Protein AF-A0A9K3CRM4-F1 (afdb_monomer_lite)

Foldseek 3Di:
DDPPVVVVVVVVLVPDDQDDADPDCPPPDPVVVVVRVVSVVVNVVNVVVVVVVVVCVVCVVVVVVVCVVVPVDPPVVVVVVVVVVVVVVVVVCVVVVVVVVVLVVLLVVLVVQDDADPVNLVVLVVVLVVLVVVLPPPPDDPVRNVVSVVVSVVSVVVSVSSVVSVVSNVVSLVVLVVVLCDPSSCVSNVHHRDDPPDPPPPPPDDDDDPPDDDPPPDDDDDDD

Structure (mmCIF, N/CA/C/O backbone):
data_AF-A0A9K3CRM4-F1
#
_entry.id   AF-A0A9K3CRM4-F1
#
loop_
_atom_site.group_PDB
_atom_site.id
_atom_site.type_symbol
_atom_site.label_atom_id
_atom_site.label_alt_id
_atom_site.label_comp_id
_atom_site.label_asym_id
_atom_site.label_entity_id
_atom_site.label_seq_id
_atom_site.pdbx_PDB_ins_code
_atom_site.Cartn_x
_atom_site.Cartn_y
_atom_site.Cartn_z
_atom_site.occupancy
_atom_site.B_iso_or_equiv
_atom_site.auth_seq_id
_atom_site.auth_comp_id
_atom_site.auth_asym_id
_atom_site.auth_atom_id
_atom_site.pdbx_PDB_model_num
ATOM 1 N N . MET A 1 1 ? 29.154 -9.194 -45.379 1.00 48.78 1 MET A N 1
ATOM 2 C CA . MET A 1 1 ? 28.837 -8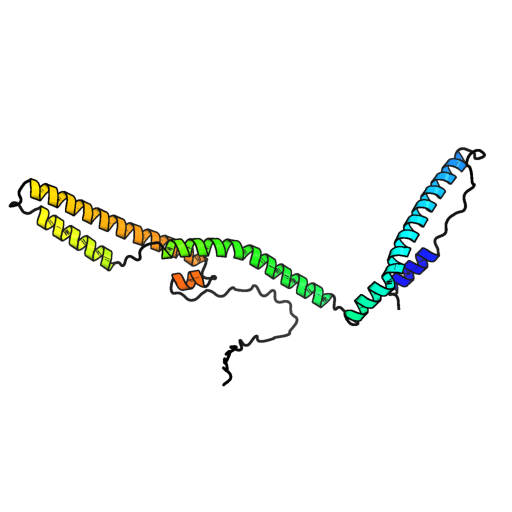.131 -46.352 1.00 48.78 1 MET A CA 1
ATOM 3 C C . MET A 1 1 ? 28.466 -6.905 -45.547 1.00 48.78 1 MET A C 1
ATOM 5 O O . MET A 1 1 ? 27.744 -7.065 -44.569 1.00 48.78 1 MET A O 1
ATOM 9 N N . LEU A 1 2 ? 29.056 -5.748 -45.850 1.00 54.12 2 LEU A N 1
ATOM 10 C CA . LEU A 1 2 ? 28.692 -4.494 -45.187 1.00 54.12 2 LEU A CA 1
ATOM 11 C C . LEU A 1 2 ? 27.289 -4.086 -45.663 1.00 54.12 2 LEU A C 1
ATOM 13 O O . LEU A 1 2 ? 26.871 -4.488 -46.747 1.00 54.12 2 LEU A O 1
ATOM 17 N N . SER A 1 3 ? 26.532 -3.348 -44.850 1.00 58.44 3 SER A N 1
ATOM 18 C CA . SER A 1 3 ? 25.252 -2.804 -45.314 1.00 58.44 3 SER A CA 1
ATOM 19 C C . SER A 1 3 ? 25.495 -1.793 -46.452 1.00 58.44 3 SER A C 1
ATOM 21 O O . SER A 1 3 ? 26.556 -1.164 -46.476 1.00 58.44 3 SER A O 1
ATOM 23 N N . PRO A 1 4 ? 24.534 -1.575 -47.369 1.00 61.09 4 PRO A N 1
ATOM 24 C CA . PRO A 1 4 ? 24.670 -0.595 -48.458 1.00 61.09 4 PRO A CA 1
ATOM 25 C C . PRO A 1 4 ? 25.009 0.818 -47.954 1.00 61.09 4 PRO A C 1
ATOM 27 O O . PRO A 1 4 ? 25.730 1.575 -48.599 1.00 61.09 4 PRO A O 1
ATOM 30 N N . GLU A 1 5 ? 24.518 1.161 -46.762 1.00 58.03 5 GLU A N 1
ATOM 31 C CA . GLU A 1 5 ? 24.790 2.425 -46.071 1.00 58.03 5 GLU A CA 1
ATOM 32 C C . GLU A 1 5 ? 26.238 2.506 -45.572 1.00 58.03 5 GLU A C 1
ATOM 34 O O . GLU A 1 5 ? 26.891 3.541 -45.717 1.00 58.03 5 GLU A O 1
ATOM 39 N N . ALA A 1 6 ? 26.774 1.404 -45.039 1.00 62.00 6 ALA A N 1
ATOM 40 C CA . ALA A 1 6 ? 28.174 1.313 -44.641 1.00 62.00 6 ALA A CA 1
ATOM 41 C C . ALA A 1 6 ? 29.111 1.330 -45.861 1.00 62.00 6 ALA A C 1
ATOM 43 O O . ALA A 1 6 ? 30.166 1.957 -45.807 1.00 62.00 6 ALA A O 1
ATOM 44 N N . GLU A 1 7 ? 28.722 0.713 -46.980 1.00 65.19 7 GLU A N 1
ATOM 45 C CA . GLU A 1 7 ? 29.466 0.793 -48.245 1.00 65.19 7 GLU A CA 1
ATOM 46 C C . GLU A 1 7 ? 29.470 2.218 -48.816 1.00 65.19 7 GLU A C 1
ATOM 48 O O . GLU A 1 7 ? 30.522 2.709 -49.233 1.00 65.19 7 GLU A O 1
ATOM 53 N N . GLY A 1 8 ? 28.334 2.922 -48.757 1.00 68.38 8 GLY A N 1
ATOM 54 C CA . GLY A 1 8 ? 28.229 4.333 -49.133 1.00 68.38 8 GLY A CA 1
ATOM 55 C C . GLY A 1 8 ? 29.094 5.247 -48.260 1.00 68.38 8 GLY A C 1
ATOM 56 O O . GLY A 1 8 ? 29.801 6.111 -48.780 1.00 68.38 8 GLY A O 1
ATOM 57 N N . LEU A 1 9 ? 29.113 5.014 -46.944 1.00 67.00 9 LEU A N 1
ATOM 58 C CA . LEU A 1 9 ? 29.952 5.763 -46.005 1.00 67.00 9 LEU A CA 1
ATOM 59 C C . LEU A 1 9 ? 31.448 5.516 -46.253 1.00 67.00 9 LEU A C 1
ATOM 61 O O . LEU A 1 9 ? 32.229 6.464 -46.313 1.00 67.00 9 LEU A O 1
ATOM 65 N N . VAL A 1 10 ? 31.851 4.258 -46.447 1.00 68.38 10 VAL A N 1
ATOM 66 C CA . VAL A 1 10 ? 33.243 3.891 -46.758 1.00 68.38 10 VAL A CA 1
ATOM 67 C C . VAL A 1 10 ? 33.673 4.473 -48.107 1.00 68.38 10 VAL A C 1
ATOM 69 O O . VAL A 1 10 ? 34.777 5.006 -48.221 1.00 68.38 10 VAL A O 1
ATOM 72 N N . SER A 1 11 ? 32.803 4.443 -49.120 1.00 73.25 11 SER A N 1
ATOM 73 C CA . SER A 1 11 ? 33.050 5.076 -50.420 1.00 73.25 11 SER A CA 1
ATOM 74 C C . SER A 1 11 ? 33.215 6.597 -50.295 1.00 73.25 11 SER A C 1
ATOM 76 O O . SER A 1 11 ? 34.153 7.158 -50.864 1.00 73.25 11 SER A O 1
ATOM 78 N N . GLY A 1 12 ? 32.381 7.251 -49.478 1.00 74.62 12 GLY A N 1
ATOM 79 C CA . GLY A 1 12 ? 32.483 8.680 -49.178 1.00 74.62 12 GLY A CA 1
ATOM 80 C C . GLY A 1 12 ? 33.795 9.054 -48.485 1.00 74.62 12 GLY A C 1
ATOM 81 O O . GLY A 1 12 ? 34.457 10.003 -48.897 1.00 74.62 12 GLY A O 1
ATOM 82 N N . ILE A 1 13 ? 34.226 8.272 -47.490 1.00 77.69 13 ILE A N 1
ATOM 83 C CA . ILE A 1 13 ? 35.492 8.493 -46.767 1.00 77.69 13 ILE A CA 1
ATOM 84 C C . ILE A 1 13 ? 36.707 8.259 -47.680 1.00 77.69 13 ILE A C 1
ATOM 86 O O . ILE A 1 13 ? 37.686 9.000 -47.598 1.00 77.69 13 ILE A O 1
ATOM 90 N N . ASN A 1 14 ? 36.641 7.286 -48.594 1.00 76.56 14 ASN A N 1
ATOM 91 C CA . ASN A 1 14 ? 37.715 7.006 -49.556 1.00 76.56 14 ASN A CA 1
ATOM 92 C C . ASN A 1 14 ? 37.949 8.146 -50.567 1.00 76.56 14 ASN A C 1
ATOM 94 O O . ASN A 1 14 ? 39.041 8.252 -51.132 1.00 76.56 14 ASN A O 1
ATOM 98 N N . GLY A 1 15 ? 36.944 8.995 -50.804 1.00 76.88 15 GLY A N 1
ATOM 99 C CA . GLY A 1 15 ? 37.060 10.180 -51.658 1.00 76.88 15 GLY A CA 1
ATOM 100 C C . GLY A 1 15 ? 37.745 11.375 -50.985 1.00 76.88 15 GLY A C 1
ATOM 101 O O . GLY A 1 15 ? 38.228 12.270 -51.677 1.00 76.88 15 GLY A O 1
ATOM 102 N N . VAL A 1 16 ? 37.819 11.391 -49.652 1.00 83.75 16 VAL A N 1
ATOM 103 C CA . VAL A 1 16 ? 38.424 12.482 -48.879 1.00 83.75 16 VAL A CA 1
ATOM 104 C C . VAL A 1 16 ? 39.940 12.310 -48.859 1.00 83.75 16 VAL A C 1
ATOM 106 O O . VAL A 1 16 ? 40.435 11.206 -48.648 1.00 83.75 16 VAL A O 1
ATOM 109 N N . ARG A 1 17 ? 40.700 13.390 -49.082 1.00 83.81 17 ARG A N 1
ATOM 110 C CA . ARG A 1 17 ? 42.171 13.373 -49.051 1.00 83.81 17 ARG A CA 1
ATOM 111 C C . ARG A 1 17 ? 42.711 14.587 -48.317 1.00 83.81 17 ARG A C 1
ATOM 113 O O . ARG A 1 17 ? 42.153 15.673 -48.418 1.00 83.81 17 ARG A O 1
ATOM 120 N N . LEU A 1 18 ? 43.835 14.396 -47.628 1.00 87.56 18 LEU A N 1
ATOM 121 C CA . LEU A 1 18 ? 44.601 15.512 -47.086 1.00 87.56 18 LEU A CA 1
ATOM 122 C C . LEU A 1 18 ? 45.137 16.370 -48.230 1.00 87.56 18 LEU A C 1
ATOM 124 O O . LEU A 1 18 ? 45.687 15.853 -49.206 1.00 87.56 18 LEU A O 1
ATOM 128 N N . LEU A 1 19 ? 44.995 17.680 -48.084 1.00 88.56 19 LEU A N 1
ATOM 129 C CA . LEU A 1 19 ? 45.552 18.650 -49.011 1.00 88.56 19 LEU A CA 1
ATOM 130 C C . LEU A 1 19 ? 46.996 18.959 -48.590 1.00 88.56 19 LEU A C 1
ATOM 132 O O . LEU A 1 19 ? 47.231 19.270 -47.419 1.00 88.56 19 LEU A O 1
ATOM 136 N N . PRO A 1 20 ? 47.981 18.856 -49.496 1.00 86.69 20 PRO A N 1
ATOM 137 C CA . PRO A 1 20 ? 49.370 19.127 -49.154 1.00 86.69 20 PRO A CA 1
ATOM 138 C C . PRO A 1 20 ? 49.554 20.607 -48.812 1.00 86.69 20 PRO A C 1
ATOM 140 O O . PRO A 1 20 ? 49.077 21.485 -49.531 1.00 86.69 20 PRO A O 1
ATOM 143 N N . LEU A 1 21 ? 50.275 20.868 -47.723 1.00 86.69 21 LEU A N 1
ATOM 144 C CA . LEU A 1 21 ? 50.618 22.210 -47.266 1.00 86.69 21 LEU A CA 1
ATOM 145 C C . LEU A 1 21 ? 52.141 22.423 -47.307 1.00 86.69 21 LEU A C 1
ATOM 147 O O . LEU A 1 21 ? 52.889 21.466 -47.083 1.00 86.69 21 LEU A O 1
ATOM 151 N N . PRO A 1 22 ? 52.611 23.653 -47.591 1.00 85.88 22 PRO A N 1
ATOM 152 C CA . PRO A 1 22 ? 54.006 24.047 -47.396 1.00 85.88 22 PRO A CA 1
ATOM 153 C C . PRO A 1 22 ? 54.483 23.794 -45.957 1.00 85.88 22 PRO A C 1
ATOM 155 O O . PRO A 1 22 ? 53.681 23.785 -45.032 1.00 85.88 22 PRO A O 1
ATOM 158 N N . GLN A 1 23 ? 55.790 23.604 -45.757 1.00 83.69 23 GLN A N 1
ATOM 159 C CA . GLN A 1 23 ? 56.350 23.347 -44.419 1.00 83.69 23 GLN A CA 1
ATOM 160 C C . GLN A 1 23 ? 56.366 24.588 -43.513 1.00 83.69 23 GLN A C 1
ATOM 162 O O . GLN A 1 23 ? 56.355 24.440 -42.292 1.00 83.69 23 GLN A O 1
ATOM 167 N N . ASP A 1 24 ? 56.389 25.792 -44.092 1.00 83.88 24 ASP A N 1
ATOM 168 C CA . ASP A 1 24 ? 56.316 27.053 -43.358 1.00 83.88 24 ASP A CA 1
ATOM 169 C C . ASP A 1 24 ? 55.405 28.079 -44.049 1.00 83.88 24 ASP A C 1
ATOM 171 O O . ASP A 1 24 ? 55.047 27.953 -45.223 1.00 83.88 24 ASP A O 1
ATOM 175 N N . THR A 1 25 ? 55.016 29.102 -43.286 1.00 85.88 25 THR A N 1
ATOM 176 C CA . THR A 1 25 ? 54.179 30.221 -43.744 1.00 85.88 25 THR A CA 1
ATOM 177 C C . THR A 1 25 ? 54.976 31.515 -43.938 1.00 85.88 25 THR A C 1
ATOM 179 O O . THR A 1 25 ? 54.397 32.552 -44.275 1.00 85.88 25 THR A O 1
ATOM 182 N N . LEU A 1 26 ? 56.301 31.473 -43.738 1.00 86.69 26 LEU A N 1
ATOM 183 C CA . LEU A 1 26 ? 57.170 32.653 -43.627 1.00 86.69 26 LEU A CA 1
ATOM 184 C C . LEU A 1 26 ? 57.304 33.415 -44.950 1.00 86.69 26 LEU A C 1
ATOM 186 O O . LEU A 1 26 ? 57.515 34.624 -44.951 1.00 86.69 26 LEU A O 1
ATOM 190 N N . SER A 1 27 ? 57.158 32.708 -46.070 1.00 87.56 27 SER A N 1
ATOM 191 C CA . SER A 1 27 ? 57.227 33.263 -47.427 1.00 87.56 27 SER A CA 1
ATOM 192 C C . SER A 1 27 ? 55.856 33.595 -48.035 1.00 87.56 27 SER A C 1
ATOM 194 O O . SER A 1 27 ? 55.779 34.049 -49.178 1.00 87.56 27 SER A O 1
ATOM 196 N N . LEU A 1 28 ? 54.763 33.383 -47.293 1.00 88.44 28 LEU A N 1
ATOM 197 C CA . LEU A 1 28 ? 53.400 33.562 -47.791 1.00 88.44 28 LEU A CA 1
ATOM 198 C C . LEU A 1 28 ? 52.881 34.981 -47.526 1.00 88.44 28 LEU A C 1
ATOM 200 O O . LEU A 1 28 ? 53.092 35.554 -46.459 1.00 88.44 28 LEU A O 1
ATOM 204 N N . SER A 1 29 ? 52.132 35.535 -48.482 1.00 90.88 29 SER A N 1
ATOM 205 C CA . SER A 1 29 ? 51.352 36.757 -48.251 1.00 90.88 29 SER A CA 1
ATOM 206 C C . SER A 1 29 ? 50.200 36.497 -47.272 1.00 90.88 29 SER A C 1
ATOM 208 O O . SER A 1 29 ? 49.754 35.359 -47.134 1.00 90.88 29 SER A O 1
ATOM 210 N N . LEU A 1 30 ? 49.658 37.548 -46.644 1.00 86.44 30 LEU A N 1
ATOM 211 C CA . LEU A 1 30 ? 48.538 37.433 -45.691 1.00 86.44 30 LEU A CA 1
ATOM 212 C C . LEU A 1 30 ? 47.333 36.658 -46.257 1.00 86.44 30 LEU A C 1
ATOM 214 O O . LEU A 1 30 ? 46.739 35.842 -45.558 1.00 86.44 30 LEU A O 1
ATOM 218 N N . GLU A 1 31 ? 46.997 36.860 -47.535 1.00 90.00 31 GLU A N 1
ATOM 219 C CA . GLU A 1 31 ? 45.910 36.121 -48.195 1.00 90.00 31 GLU A CA 1
ATOM 220 C C . GLU A 1 31 ? 46.219 34.618 -48.312 1.00 90.00 31 GLU A C 1
ATOM 222 O O . GLU A 1 31 ? 45.353 33.773 -48.080 1.00 90.00 31 GLU A O 1
ATOM 227 N N . HIS A 1 32 ? 47.464 34.265 -48.639 1.00 87.88 32 HIS A N 1
ATOM 228 C CA . HIS A 1 32 ? 47.890 32.870 -48.720 1.00 87.88 32 HIS A CA 1
ATOM 229 C C . HIS A 1 32 ? 48.035 32.225 -47.339 1.00 87.88 32 HIS A C 1
ATOM 231 O O . HIS A 1 32 ? 47.732 31.044 -47.201 1.00 87.88 32 HIS A O 1
ATOM 237 N N . GLN A 1 33 ? 48.418 32.985 -46.311 1.00 86.44 33 GLN A N 1
ATOM 238 C CA . GLN A 1 33 ? 48.420 32.520 -44.922 1.00 86.44 33 GLN A CA 1
ATOM 239 C C . GLN A 1 33 ? 46.999 32.215 -44.432 1.00 86.44 33 GLN A C 1
ATOM 241 O O . GLN A 1 33 ? 46.774 31.171 -43.829 1.00 86.44 33 GLN A O 1
ATOM 246 N N . ALA A 1 34 ? 46.012 33.059 -44.750 1.00 86.75 34 ALA A N 1
ATOM 247 C CA . ALA A 1 34 ? 44.616 32.791 -44.401 1.00 86.75 34 ALA A CA 1
ATOM 248 C C . ALA A 1 34 ? 44.098 31.488 -45.043 1.00 86.75 34 ALA A C 1
ATOM 250 O O . ALA A 1 34 ? 43.491 30.661 -44.364 1.00 86.75 34 ALA A O 1
ATOM 251 N N . LYS A 1 35 ? 44.397 31.262 -46.331 1.00 88.25 35 LYS A N 1
ATOM 252 C CA . LYS A 1 35 ? 44.065 30.004 -47.028 1.00 88.25 35 LYS A CA 1
ATOM 253 C C . LYS A 1 35 ? 44.817 28.803 -46.446 1.00 88.25 35 LYS A C 1
ATOM 255 O O . LYS A 1 35 ? 44.237 27.728 -46.332 1.00 88.25 35 LYS A O 1
ATOM 260 N N . TYR A 1 36 ? 46.080 28.982 -46.054 1.00 92.31 36 TYR A N 1
ATOM 261 C CA . TYR A 1 36 ? 46.880 27.945 -45.400 1.00 92.31 36 TYR A CA 1
ATOM 262 C C . TYR A 1 36 ? 46.193 27.437 -44.126 1.00 92.31 36 TYR A C 1
ATOM 264 O O . TYR A 1 36 ? 45.992 26.233 -43.990 1.00 92.31 36 TYR A O 1
ATOM 272 N N . PHE A 1 37 ? 45.764 28.338 -43.236 1.00 88.94 37 PHE A N 1
ATOM 273 C CA . PHE A 1 37 ? 45.115 27.949 -41.978 1.00 88.94 37 PHE A CA 1
ATOM 274 C C . PHE A 1 37 ? 43.743 27.292 -42.186 1.00 88.94 37 PHE A C 1
ATOM 276 O O . PHE A 1 37 ? 43.423 26.333 -41.493 1.00 88.94 37 PHE A O 1
ATOM 283 N N . GLN A 1 38 ? 42.965 27.725 -43.185 1.00 89.31 38 GLN A N 1
ATOM 284 C CA . GLN A 1 38 ? 41.704 27.056 -43.549 1.00 89.31 38 GLN A CA 1
ATOM 285 C C . GLN A 1 38 ? 41.927 25.612 -44.019 1.00 89.31 38 GLN A C 1
ATOM 287 O O . GLN A 1 38 ? 41.177 24.701 -43.671 1.00 89.31 38 GLN A O 1
ATOM 292 N N . VAL A 1 39 ? 42.974 25.385 -44.814 1.00 89.56 39 VAL A N 1
ATOM 293 C CA . VAL A 1 39 ? 43.335 24.042 -45.281 1.00 89.56 39 VAL A CA 1
ATOM 294 C C . VAL A 1 39 ? 43.931 23.200 -44.146 1.00 89.56 39 VAL A C 1
ATOM 296 O O . VAL A 1 39 ? 43.733 21.985 -44.110 1.00 89.56 39 VAL A O 1
ATOM 299 N N . GLU A 1 40 ? 44.637 23.816 -43.199 1.00 91.81 40 GLU A N 1
ATOM 300 C CA . GLU A 1 40 ? 45.138 23.143 -41.998 1.00 91.81 40 GLU A CA 1
ATOM 301 C C . GLU A 1 40 ? 43.995 22.654 -41.099 1.00 91.81 40 GLU A C 1
ATOM 303 O O . GLU A 1 40 ? 44.025 21.499 -40.665 1.00 91.81 40 GLU A O 1
ATOM 308 N N . GLU A 1 41 ? 42.970 23.484 -40.893 1.00 90.69 41 GLU A N 1
ATOM 309 C CA . GLU A 1 41 ? 41.740 23.136 -40.172 1.00 90.69 41 GLU A CA 1
ATOM 310 C C . GLU A 1 41 ? 41.017 21.965 -40.851 1.00 90.69 41 GLU A C 1
ATOM 312 O O . GLU A 1 41 ? 40.805 20.925 -40.223 1.00 90.69 41 GLU A O 1
ATOM 317 N N . TYR A 1 42 ? 40.786 22.054 -42.168 1.00 91.31 42 TYR A N 1
ATOM 318 C CA . TYR A 1 42 ? 40.230 20.953 -42.964 1.00 91.31 42 TYR A CA 1
ATOM 319 C C . TYR A 1 42 ? 41.038 19.655 -42.806 1.00 91.31 42 TYR A C 1
ATOM 321 O O . TYR A 1 42 ? 40.488 18.584 -42.553 1.00 91.31 42 TYR A O 1
ATOM 329 N N . ASN A 1 43 ? 42.368 19.728 -42.909 1.00 91.31 43 ASN A N 1
ATOM 330 C CA . ASN A 1 43 ? 43.239 18.570 -42.717 1.00 91.31 43 ASN A CA 1
ATOM 331 C C . ASN A 1 43 ? 43.158 18.010 -41.285 1.00 91.31 43 ASN A C 1
ATOM 333 O O . ASN A 1 43 ? 43.352 16.810 -41.079 1.00 91.31 43 ASN A O 1
ATOM 337 N N . GLY A 1 44 ? 42.902 18.853 -40.284 1.00 91.81 44 GLY A N 1
ATOM 338 C CA . GLY A 1 44 ? 42.594 18.445 -38.914 1.00 91.81 44 GLY A CA 1
ATOM 339 C C . GLY A 1 44 ? 41.331 17.587 -38.842 1.00 91.81 44 GLY A C 1
ATOM 340 O O . GLY A 1 44 ? 41.366 16.485 -38.284 1.00 91.81 44 GLY A O 1
ATOM 341 N N . ASP A 1 45 ? 40.257 18.033 -39.485 1.00 89.69 45 ASP A N 1
ATOM 342 C CA . ASP A 1 45 ? 38.980 17.318 -39.535 1.00 89.69 45 ASP A CA 1
ATOM 343 C C . ASP A 1 45 ? 39.093 15.982 -40.273 1.00 89.69 45 ASP A C 1
ATOM 345 O O . ASP A 1 45 ? 38.625 14.955 -39.779 1.00 89.69 45 ASP A O 1
ATOM 349 N N . VAL A 1 46 ? 39.805 15.949 -41.403 1.00 87.56 46 VAL A N 1
ATOM 350 C CA . VAL A 1 46 ? 40.070 14.709 -42.153 1.00 87.56 46 VAL A CA 1
ATOM 351 C C . VAL A 1 46 ? 40.835 13.690 -41.300 1.00 87.56 46 VAL A C 1
ATOM 353 O O . VAL A 1 46 ? 40.509 12.502 -41.305 1.00 87.56 46 VAL A O 1
ATOM 356 N N . ARG A 1 47 ? 41.827 14.124 -40.507 1.00 89.44 47 ARG A N 1
ATOM 357 C CA . ARG A 1 47 ? 42.541 13.223 -39.579 1.00 89.44 47 ARG A CA 1
ATOM 358 C C . ARG A 1 47 ? 41.626 12.699 -38.473 1.00 89.44 47 ARG A C 1
ATOM 360 O O . ARG A 1 47 ? 41.735 11.527 -38.106 1.00 89.44 47 ARG A O 1
ATOM 367 N N . SER A 1 48 ? 40.737 13.537 -37.945 1.00 87.69 48 SER A N 1
ATOM 368 C CA . SER A 1 48 ? 39.741 13.128 -36.949 1.00 87.69 48 SER A CA 1
ATOM 369 C C . SER A 1 48 ? 38.769 12.098 -37.525 1.00 87.69 48 SER A C 1
ATOM 371 O O . SER A 1 48 ? 38.521 11.071 -36.890 1.00 87.69 48 SER A O 1
ATOM 373 N N . LEU A 1 49 ? 38.308 12.308 -38.760 1.00 85.81 49 LEU A N 1
ATOM 374 C CA . LEU A 1 49 ? 37.468 11.368 -39.497 1.00 85.81 49 LEU A CA 1
ATOM 375 C C . LEU A 1 49 ? 38.162 10.012 -39.675 1.00 85.81 49 LEU A C 1
ATOM 377 O O . LEU A 1 49 ? 37.563 8.985 -39.368 1.00 85.81 49 LEU A O 1
ATOM 381 N N . TYR A 1 50 ? 39.435 9.982 -40.086 1.00 83.69 50 TYR A N 1
ATOM 382 C CA . TYR A 1 50 ? 40.177 8.721 -40.208 1.00 83.69 50 TYR A CA 1
ATOM 383 C C . TYR A 1 50 ? 40.399 8.017 -38.869 1.00 83.69 50 TYR A C 1
ATOM 385 O O . TYR A 1 50 ? 40.373 6.788 -38.822 1.00 83.69 50 TYR A O 1
ATOM 393 N N . ARG A 1 51 ? 40.579 8.757 -37.769 1.00 85.44 51 ARG A N 1
ATOM 394 C CA . ARG A 1 51 ? 40.693 8.159 -36.431 1.00 85.44 51 ARG A CA 1
ATOM 395 C C . ARG A 1 51 ? 39.398 7.452 -36.026 1.00 85.44 51 ARG A C 1
ATOM 397 O O . ARG A 1 51 ? 39.458 6.330 -35.535 1.00 85.44 51 ARG A O 1
ATOM 404 N N . LEU A 1 52 ? 38.249 8.087 -36.260 1.00 80.25 52 LEU A N 1
ATOM 405 C CA . LEU A 1 52 ? 36.930 7.507 -35.988 1.00 80.25 52 LEU A CA 1
ATOM 406 C C . LEU A 1 52 ? 36.610 6.342 -36.934 1.00 80.25 52 LEU A C 1
ATOM 408 O O . LEU A 1 52 ? 36.124 5.304 -36.501 1.00 80.25 52 LEU A O 1
ATOM 412 N N . ALA A 1 53 ? 36.930 6.469 -38.221 1.00 78.44 53 ALA A N 1
ATOM 413 C CA . ALA A 1 53 ? 36.776 5.370 -39.168 1.00 78.44 53 ALA A CA 1
ATOM 414 C C . ALA A 1 53 ? 37.648 4.169 -38.766 1.00 78.44 53 ALA A C 1
ATOM 416 O O . ALA A 1 53 ? 37.193 3.032 -38.816 1.00 78.44 53 ALA A O 1
ATOM 417 N N . GLY A 1 54 ? 38.873 4.418 -38.294 1.00 78.62 54 GLY A N 1
ATOM 418 C CA . GLY A 1 54 ? 39.784 3.386 -37.806 1.00 78.62 54 GLY A CA 1
ATOM 419 C C . GLY A 1 54 ? 39.228 2.594 -36.621 1.00 78.62 54 GLY A C 1
ATOM 420 O O . GLY A 1 54 ? 39.361 1.373 -36.605 1.00 78.62 54 GLY A O 1
ATOM 421 N N . THR A 1 55 ? 38.560 3.243 -35.659 1.00 76.12 55 THR A N 1
ATOM 422 C CA . THR A 1 55 ? 37.926 2.528 -34.535 1.00 76.12 55 THR A CA 1
ATOM 423 C C . THR A 1 55 ? 36.739 1.687 -34.993 1.00 76.12 55 THR A C 1
ATOM 425 O O . THR A 1 55 ? 36.581 0.558 -34.537 1.00 76.12 55 THR A O 1
ATOM 428 N N . VAL A 1 56 ? 35.937 2.187 -35.936 1.00 70.19 56 VAL A N 1
ATOM 429 C CA . VAL A 1 56 ? 34.818 1.432 -36.519 1.00 70.19 56 VAL A CA 1
ATOM 430 C C . VAL A 1 56 ? 35.319 0.224 -37.314 1.00 70.19 56 VAL A C 1
ATOM 432 O O . VAL A 1 56 ? 34.790 -0.871 -37.144 1.00 70.19 56 VAL A O 1
ATOM 435 N N . ILE A 1 57 ? 36.370 0.391 -38.123 1.00 75.12 57 ILE A N 1
ATOM 436 C CA . ILE A 1 57 ? 37.004 -0.700 -38.879 1.00 75.12 57 ILE A CA 1
ATOM 437 C C . ILE A 1 57 ? 37.588 -1.748 -37.923 1.00 75.12 57 ILE A C 1
ATOM 439 O O . ILE A 1 57 ? 37.364 -2.937 -38.120 1.00 75.12 57 ILE A O 1
ATOM 443 N N . ALA A 1 58 ? 38.280 -1.328 -36.860 1.00 75.25 58 ALA A N 1
ATOM 444 C CA . ALA A 1 58 ? 38.847 -2.244 -35.869 1.00 75.25 58 ALA A CA 1
ATOM 445 C C . ALA A 1 58 ? 37.771 -3.045 -35.112 1.00 75.25 58 ALA A C 1
ATOM 447 O O . ALA A 1 58 ? 37.995 -4.197 -34.749 1.00 75.25 58 ALA A O 1
ATOM 448 N N . CYS A 1 59 ? 36.593 -2.456 -34.897 1.00 71.50 59 CYS A N 1
ATOM 449 C CA . CYS A 1 59 ? 35.457 -3.121 -34.262 1.00 71.50 59 CYS A CA 1
ATOM 450 C C . CYS A 1 59 ? 34.576 -3.910 -35.245 1.00 71.50 59 CYS A C 1
ATOM 452 O O . CYS A 1 59 ? 33.644 -4.577 -34.797 1.00 71.50 59 CYS A O 1
ATOM 454 N N . ALA A 1 60 ? 34.835 -3.852 -36.557 1.00 69.62 60 ALA A N 1
ATOM 455 C CA . ALA A 1 60 ? 33.947 -4.405 -37.578 1.00 69.62 60 ALA A CA 1
ATOM 456 C C . ALA A 1 60 ? 33.729 -5.916 -37.415 1.00 69.62 60 ALA A C 1
ATOM 458 O O . ALA A 1 60 ? 32.591 -6.377 -37.507 1.00 69.62 60 ALA A O 1
ATOM 459 N N . ASP A 1 61 ? 34.784 -6.669 -37.099 1.00 69.62 61 ASP A N 1
ATOM 460 C CA . ASP A 1 61 ? 34.684 -8.112 -36.870 1.00 69.62 61 ASP A CA 1
ATOM 461 C C . ASP A 1 61 ? 33.856 -8.421 -35.621 1.00 69.62 61 ASP A C 1
ATOM 463 O O . ASP A 1 61 ? 32.955 -9.250 -35.686 1.00 69.62 61 ASP A O 1
ATOM 467 N N . SER A 1 62 ? 34.069 -7.703 -34.513 1.00 70.94 62 SER A N 1
ATOM 468 C CA . SER A 1 62 ? 33.278 -7.853 -33.281 1.00 70.94 62 SER A CA 1
ATOM 469 C C . SER A 1 62 ? 31.804 -7.486 -33.479 1.00 70.94 62 SER A C 1
ATOM 471 O O . SER A 1 62 ? 30.923 -8.152 -32.932 1.00 70.94 62 SER A O 1
ATOM 473 N N . ILE A 1 63 ? 31.520 -6.459 -34.287 1.00 65.75 63 ILE A N 1
ATOM 474 C CA . ILE A 1 63 ? 30.157 -6.058 -34.659 1.00 65.75 63 ILE A CA 1
ATOM 475 C C . ILE A 1 63 ? 29.508 -7.153 -35.510 1.00 65.75 63 ILE A C 1
ATOM 477 O O . ILE A 1 63 ? 28.397 -7.578 -35.207 1.00 65.75 63 ILE A O 1
ATOM 481 N N . GLN A 1 64 ? 30.204 -7.678 -36.522 1.00 63.91 64 GLN A N 1
ATOM 482 C CA . GLN A 1 64 ? 29.695 -8.779 -37.346 1.00 63.91 64 GLN A CA 1
ATOM 483 C C . GLN A 1 64 ? 29.498 -10.069 -36.545 1.00 63.91 64 GLN A C 1
ATOM 485 O O . GLN A 1 64 ? 28.527 -10.784 -36.776 1.00 63.91 64 GLN A O 1
ATOM 490 N N . LEU A 1 65 ? 30.384 -10.371 -35.596 1.00 67.69 65 LEU A N 1
ATOM 491 C CA . LEU A 1 65 ? 30.280 -11.543 -34.726 1.00 67.69 65 LEU A CA 1
ATOM 492 C C . LEU A 1 65 ? 29.080 -11.419 -33.781 1.00 67.69 65 LEU A C 1
ATOM 494 O O . LEU A 1 65 ? 28.337 -12.382 -33.612 1.00 67.69 65 LEU A O 1
ATOM 498 N N . SER A 1 66 ? 28.844 -10.217 -33.248 1.00 63.53 66 SER A N 1
ATOM 499 C CA . SER A 1 66 ? 27.657 -9.903 -32.445 1.00 63.53 66 SER A CA 1
ATOM 500 C C . SER A 1 66 ? 26.374 -10.005 -33.274 1.00 63.53 66 SER A C 1
ATOM 502 O O . SER A 1 66 ? 25.418 -10.627 -32.833 1.00 63.53 66 SER A O 1
ATOM 504 N N . LEU A 1 67 ? 26.361 -9.479 -34.502 1.00 62.19 67 LEU A N 1
ATOM 505 C CA . LEU A 1 67 ? 25.209 -9.574 -35.407 1.00 62.19 67 LEU A CA 1
ATOM 506 C C . LEU A 1 67 ? 24.909 -11.025 -35.816 1.00 62.19 67 LEU A C 1
ATOM 508 O O . LEU A 1 67 ? 23.754 -11.433 -35.812 1.00 62.19 67 LEU A O 1
ATOM 512 N N . ARG A 1 68 ? 25.938 -11.838 -36.091 1.00 62.78 68 ARG A N 1
ATOM 513 C CA . ARG A 1 68 ? 25.777 -13.273 -36.389 1.00 62.78 68 ARG A CA 1
ATOM 514 C C . ARG A 1 68 ? 25.276 -14.075 -35.190 1.00 62.78 68 ARG A C 1
ATOM 516 O O . ARG A 1 68 ? 24.493 -14.999 -35.374 1.00 62.78 68 ARG A O 1
ATOM 523 N N . ALA A 1 69 ? 25.720 -13.739 -33.978 1.00 63.56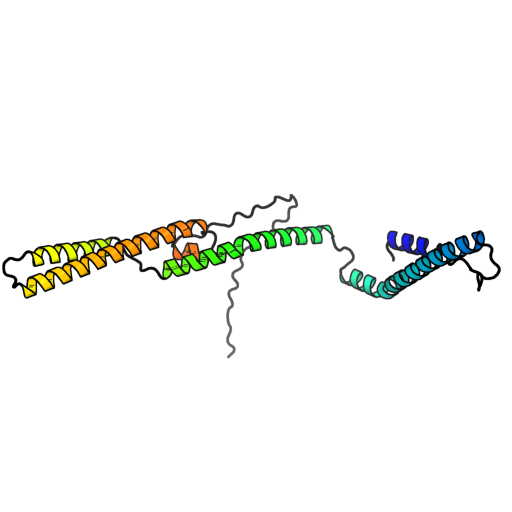 69 ALA A N 1
ATOM 524 C CA . ALA A 1 69 ? 25.281 -14.407 -32.752 1.00 63.56 69 ALA A CA 1
ATOM 525 C C . ALA A 1 69 ? 23.800 -14.148 -32.429 1.00 63.56 69 ALA A C 1
ATOM 527 O O . ALA A 1 69 ? 23.174 -14.949 -31.740 1.00 63.56 69 ALA A O 1
ATOM 528 N N . VAL A 1 70 ? 23.242 -13.050 -32.938 1.00 58.44 70 VAL A N 1
ATOM 529 C CA . VAL A 1 70 ? 21.848 -12.657 -32.717 1.00 58.44 70 VAL A CA 1
ATOM 530 C C . VAL A 1 70 ? 20.891 -13.263 -33.768 1.00 58.44 70 VAL A C 1
ATOM 532 O O . VAL A 1 70 ? 19.680 -13.262 -33.567 1.00 58.44 70 VAL A O 1
ATOM 535 N N . GLY A 1 71 ? 21.415 -13.900 -34.824 1.00 50.69 71 GLY A N 1
ATOM 536 C CA . GLY A 1 71 ? 20.618 -14.452 -35.925 1.00 50.69 71 GLY A CA 1
ATOM 537 C C . GLY A 1 71 ? 20.150 -13.362 -36.896 1.00 50.69 71 GLY A C 1
ATOM 538 O O . GLY A 1 71 ? 19.958 -12.213 -36.508 1.00 50.69 71 GLY A O 1
ATOM 539 N N . ASP A 1 72 ? 19.987 -13.719 -38.174 1.00 57.56 72 ASP A N 1
ATOM 540 C CA . ASP A 1 72 ? 19.902 -12.786 -39.318 1.00 57.56 72 ASP A CA 1
ATOM 541 C C . ASP A 1 72 ? 18.724 -11.790 -39.328 1.00 57.56 72 ASP A C 1
ATOM 543 O O . ASP A 1 72 ? 18.622 -10.978 -40.244 1.00 57.56 72 ASP A O 1
ATOM 547 N N . THR A 1 73 ? 17.868 -11.760 -38.310 1.00 55.88 73 THR A N 1
ATOM 548 C CA . THR A 1 73 ? 16.878 -10.694 -38.140 1.00 55.88 73 THR A CA 1
ATOM 549 C C . THR A 1 73 ? 16.598 -10.476 -36.658 1.00 55.88 73 THR A C 1
ATOM 551 O O . THR A 1 73 ? 15.780 -11.182 -36.066 1.00 55.88 73 THR A O 1
ATOM 554 N N . VAL A 1 74 ? 17.218 -9.456 -36.058 1.00 54.72 74 VAL A N 1
ATOM 555 C CA . VAL A 1 74 ? 16.557 -8.767 -34.944 1.00 54.72 74 VAL A CA 1
ATOM 556 C C . VAL A 1 74 ? 15.345 -8.092 -35.554 1.00 54.72 74 VAL A C 1
ATOM 558 O O . VAL A 1 74 ? 15.480 -7.092 -36.259 1.00 54.72 74 VAL A O 1
ATOM 561 N N . ASP A 1 75 ? 14.167 -8.665 -35.337 1.00 64.25 75 ASP A N 1
ATOM 562 C CA . ASP A 1 75 ? 12.934 -7.952 -35.622 1.00 64.25 75 ASP A CA 1
ATOM 563 C C . ASP A 1 75 ? 12.867 -6.766 -34.653 1.00 64.25 75 ASP A C 1
ATOM 565 O O . ASP A 1 75 ? 12.511 -6.897 -33.479 1.00 64.25 75 ASP A O 1
ATOM 569 N N . MET A 1 76 ? 13.278 -5.599 -35.146 1.00 66.06 76 MET A N 1
ATOM 570 C CA . MET A 1 76 ? 13.236 -4.354 -34.386 1.00 66.06 76 MET A CA 1
ATOM 571 C C . MET A 1 76 ? 11.815 -4.051 -33.899 1.00 66.06 76 MET A C 1
ATOM 573 O O . MET A 1 76 ? 11.666 -3.485 -32.821 1.00 66.06 76 MET A O 1
ATOM 577 N N . GLY A 1 77 ? 10.775 -4.510 -34.607 1.00 70.31 77 GLY A N 1
ATOM 578 C CA . GLY A 1 77 ? 9.387 -4.420 -34.164 1.00 70.31 77 GLY A CA 1
ATOM 579 C C . GLY A 1 77 ? 9.100 -5.257 -32.914 1.00 70.31 77 GLY A C 1
ATOM 580 O O . GLY A 1 77 ? 8.379 -4.796 -32.028 1.00 70.31 77 GLY A O 1
ATOM 581 N N . VAL A 1 78 ? 9.713 -6.440 -32.779 1.00 70.38 78 VAL A N 1
ATOM 582 C CA . VAL A 1 78 ? 9.650 -7.251 -31.548 1.00 70.38 78 VAL A CA 1
ATOM 583 C C . VAL A 1 78 ? 10.383 -6.549 -30.405 1.00 70.38 78 VAL A C 1
ATOM 585 O O . VAL A 1 78 ? 9.843 -6.459 -29.304 1.00 70.38 78 VAL A O 1
ATOM 588 N N . CYS A 1 79 ? 11.575 -5.994 -30.647 1.00 70.25 79 CYS A N 1
ATOM 589 C CA . CYS A 1 79 ? 12.311 -5.244 -29.624 1.00 70.25 79 CYS A CA 1
ATOM 590 C C . CYS A 1 79 ? 11.556 -3.989 -29.159 1.00 70.25 79 CYS A C 1
ATOM 592 O O . CYS A 1 79 ? 11.464 -3.739 -27.958 1.00 70.25 79 CYS A O 1
ATOM 594 N N . GLU A 1 80 ? 10.964 -3.232 -30.081 1.00 73.50 80 GLU A N 1
ATOM 595 C CA . GLU A 1 80 ? 10.124 -2.075 -29.767 1.00 73.50 80 GLU A CA 1
ATOM 596 C C . GLU A 1 80 ? 8.839 -2.470 -29.030 1.00 73.50 80 GLU A C 1
ATOM 598 O O . GLU A 1 80 ? 8.401 -1.750 -28.131 1.00 73.50 80 GLU A O 1
ATOM 603 N N . GLY A 1 81 ? 8.236 -3.607 -29.387 1.00 73.75 81 GLY A N 1
ATOM 604 C CA . GLY A 1 81 ? 7.086 -4.175 -28.684 1.00 73.75 81 GLY A CA 1
ATOM 605 C C . GLY A 1 81 ? 7.425 -4.504 -27.232 1.00 73.75 81 GLY A C 1
ATOM 606 O O . GLY A 1 81 ? 6.787 -3.986 -26.316 1.00 73.75 81 GLY A O 1
ATOM 607 N N . VAL A 1 82 ? 8.506 -5.261 -27.016 1.00 76.19 82 VAL A N 1
ATOM 608 C CA . VAL A 1 82 ? 9.017 -5.599 -25.678 1.00 76.19 82 VAL A CA 1
ATOM 609 C C . VAL A 1 82 ? 9.377 -4.342 -24.886 1.00 76.19 82 VAL A C 1
ATOM 611 O O . VAL A 1 82 ? 9.083 -4.264 -23.692 1.00 76.19 82 VAL A O 1
ATOM 614 N N . GLN A 1 83 ? 9.976 -3.332 -25.522 1.00 77.25 83 GLN A N 1
ATOM 615 C CA . GLN A 1 83 ? 10.289 -2.061 -24.872 1.00 77.25 83 GLN A CA 1
ATOM 616 C C . GLN A 1 83 ? 9.020 -1.323 -24.426 1.00 77.25 83 GLN A C 1
ATOM 618 O O . GLN A 1 83 ? 8.962 -0.860 -23.285 1.00 77.25 83 GLN A O 1
ATOM 623 N N . ARG A 1 84 ? 7.997 -1.234 -25.286 1.00 80.12 84 ARG A N 1
ATOM 624 C CA . ARG A 1 84 ? 6.709 -0.599 -24.960 1.00 80.12 84 ARG A CA 1
ATOM 625 C C . ARG A 1 84 ? 5.994 -1.319 -23.819 1.00 80.12 84 ARG A C 1
ATOM 627 O O . ARG A 1 84 ? 5.571 -0.665 -22.868 1.00 80.12 84 ARG A O 1
ATOM 634 N N . GLU A 1 85 ? 5.916 -2.646 -23.870 1.00 75.62 85 GLU A N 1
ATOM 635 C CA . GLU A 1 85 ? 5.319 -3.460 -22.803 1.00 75.62 85 GLU A CA 1
ATOM 636 C C . GLU A 1 85 ? 6.077 -3.306 -21.481 1.00 75.62 85 GLU A C 1
ATOM 638 O O . GLU A 1 85 ? 5.473 -3.074 -20.433 1.00 75.62 85 GLU A O 1
ATOM 643 N N . SER A 1 86 ? 7.411 -3.350 -21.529 1.00 73.56 86 SER A N 1
ATOM 644 C CA . SER A 1 86 ? 8.262 -3.160 -20.350 1.00 73.56 86 SER A CA 1
ATOM 645 C C . SER A 1 86 ? 8.078 -1.771 -19.744 1.00 73.56 86 SER A C 1
ATOM 647 O O . SER A 1 86 ? 8.004 -1.627 -18.524 1.00 73.56 86 SER A O 1
ATOM 649 N N . GLN A 1 87 ? 7.960 -0.736 -20.576 1.00 85.06 87 GLN A N 1
ATOM 650 C CA . GLN A 1 87 ? 7.724 0.627 -20.116 1.00 85.06 87 GLN A CA 1
ATOM 651 C C . GLN A 1 87 ? 6.337 0.781 -19.480 1.00 85.06 87 GLN A C 1
ATOM 653 O O . GLN A 1 87 ? 6.230 1.387 -18.412 1.00 85.06 87 GLN A O 1
ATOM 658 N N . ALA A 1 88 ? 5.294 0.194 -20.074 1.00 80.75 88 ALA A N 1
ATOM 659 C CA . ALA A 1 88 ? 3.947 0.178 -19.505 1.00 80.75 88 ALA A CA 1
ATOM 660 C C . ALA A 1 88 ? 3.905 -0.565 -18.157 1.00 80.75 88 ALA A C 1
ATOM 662 O O . ALA A 1 88 ? 3.293 -0.092 -17.191 1.00 80.75 88 ALA A O 1
ATOM 663 N N . LEU A 1 89 ? 4.620 -1.690 -18.049 1.00 82.69 89 LEU A N 1
ATOM 664 C CA . LEU A 1 89 ? 4.763 -2.432 -16.800 1.00 82.69 89 LEU A CA 1
ATOM 665 C C . LEU A 1 89 ? 5.489 -1.602 -15.736 1.00 82.69 89 LEU A C 1
ATOM 667 O O . LEU A 1 89 ? 5.019 -1.524 -14.603 1.00 82.69 89 LEU A O 1
ATOM 671 N N . LEU A 1 90 ? 6.596 -0.941 -16.087 1.00 85.81 90 LEU A N 1
ATOM 672 C CA . LEU A 1 90 ? 7.342 -0.084 -15.162 1.00 85.81 90 LEU A CA 1
ATOM 673 C C . LEU A 1 90 ? 6.510 1.105 -14.676 1.00 85.81 90 LEU A C 1
ATOM 675 O O . LEU A 1 90 ? 6.540 1.414 -13.488 1.00 85.81 90 LEU A O 1
ATOM 679 N N . GLN A 1 91 ? 5.730 1.743 -15.551 1.00 85.12 91 GLN A N 1
ATOM 680 C CA . GLN A 1 91 ? 4.805 2.813 -15.162 1.00 85.12 91 GLN A CA 1
ATOM 681 C C . GLN A 1 91 ? 3.711 2.298 -14.221 1.00 85.12 91 GLN A C 1
ATOM 683 O O . GLN A 1 91 ? 3.397 2.934 -13.212 1.00 85.12 91 GLN A O 1
ATOM 688 N N . THR A 1 92 ? 3.172 1.112 -14.506 1.00 84.69 92 THR A N 1
ATOM 689 C CA . THR A 1 92 ? 2.182 0.457 -13.645 1.00 84.69 92 THR A CA 1
ATOM 690 C C . THR A 1 92 ? 2.773 0.137 -12.275 1.00 84.69 92 THR A C 1
ATOM 692 O O . THR A 1 92 ? 2.168 0.464 -11.256 1.00 84.69 92 THR A O 1
ATOM 695 N N . LEU A 1 93 ? 3.981 -0.427 -12.224 1.00 85.31 93 LEU A N 1
ATOM 696 C CA . LEU A 1 93 ? 4.691 -0.704 -10.976 1.00 85.31 93 LEU A CA 1
ATOM 697 C C . LEU A 1 93 ? 5.012 0.579 -10.206 1.00 85.31 93 LEU A C 1
ATOM 699 O O . LEU A 1 93 ? 4.806 0.619 -8.996 1.00 85.31 93 LEU A O 1
ATOM 703 N N . ALA A 1 94 ? 5.444 1.642 -10.886 1.00 85.00 94 ALA A N 1
ATOM 704 C CA . ALA A 1 94 ? 5.715 2.934 -10.262 1.00 85.00 94 ALA A CA 1
ATOM 705 C C . ALA A 1 94 ? 4.461 3.538 -9.607 1.00 85.00 94 ALA A C 1
ATOM 707 O O . ALA A 1 94 ? 4.562 4.167 -8.555 1.00 85.00 94 ALA A O 1
ATOM 708 N N . ARG A 1 95 ? 3.275 3.307 -10.187 1.00 88.56 95 ARG A N 1
ATOM 709 C CA . ARG A 1 95 ? 1.986 3.714 -9.611 1.00 88.56 95 ARG A CA 1
ATOM 710 C C . ARG A 1 95 ? 1.544 2.814 -8.454 1.00 88.56 95 ARG A C 1
ATOM 712 O O . ARG A 1 95 ? 1.079 3.321 -7.437 1.00 88.56 95 ARG A O 1
ATOM 719 N N . LEU A 1 96 ? 1.666 1.493 -8.602 1.00 89.25 96 LEU A N 1
ATOM 720 C CA . LEU A 1 96 ? 1.150 0.524 -7.628 1.00 89.25 96 LEU A CA 1
ATOM 721 C C . LEU A 1 96 ? 2.050 0.355 -6.401 1.00 89.25 96 LEU A C 1
ATOM 723 O O . LEU A 1 96 ? 1.531 0.128 -5.314 1.00 89.25 96 LEU A O 1
ATOM 727 N N . ALA A 1 97 ? 3.372 0.478 -6.532 1.00 88.38 97 ALA A N 1
ATOM 728 C CA . ALA A 1 97 ? 4.310 0.302 -5.422 1.00 88.38 97 ALA A CA 1
ATOM 729 C C . ALA A 1 97 ? 4.040 1.227 -4.212 1.00 88.38 97 ALA A C 1
ATOM 731 O O . ALA A 1 97 ? 3.964 0.717 -3.090 1.00 88.38 97 ALA A O 1
ATOM 732 N N . PRO A 1 98 ? 3.850 2.556 -4.372 1.00 91.44 98 PRO A N 1
ATOM 733 C CA . PRO A 1 98 ? 3.515 3.415 -3.236 1.00 91.44 98 PRO A CA 1
ATOM 734 C C . PRO A 1 98 ? 2.140 3.078 -2.644 1.00 91.44 98 PRO A C 1
ATOM 736 O O . PRO A 1 98 ? 2.002 3.032 -1.423 1.00 91.44 98 PRO A O 1
ATOM 739 N N . GLN A 1 99 ? 1.152 2.758 -3.487 1.00 91.56 99 GLN A N 1
ATOM 740 C CA . GLN A 1 99 ? -0.185 2.351 -3.040 1.00 91.56 99 GLN A CA 1
ATOM 741 C C . GLN A 1 99 ? -0.147 1.042 -2.244 1.00 91.56 99 GLN A C 1
ATOM 743 O O . GLN A 1 99 ? -0.835 0.909 -1.236 1.00 91.56 99 GLN A O 1
ATOM 748 N N . GLN A 1 100 ? 0.688 0.084 -2.654 1.00 92.25 100 GLN A N 1
ATOM 749 C CA . GLN A 1 100 ? 0.888 -1.172 -1.939 1.00 92.25 100 GLN A CA 1
ATOM 750 C C . GLN A 1 100 ? 1.495 -0.926 -0.556 1.00 92.25 100 GLN A C 1
ATOM 752 O O . GLN A 1 100 ? 1.082 -1.558 0.414 1.00 92.25 100 GLN A O 1
ATOM 757 N N . ARG A 1 101 ? 2.459 -0.006 -0.443 1.00 92.81 101 ARG A N 1
ATOM 758 C CA . ARG A 1 101 ? 3.059 0.353 0.847 1.00 92.81 101 ARG A CA 1
ATOM 759 C C . ARG A 1 101 ? 2.027 0.961 1.796 1.00 92.81 101 ARG A C 1
ATOM 761 O O . ARG A 1 101 ? 1.912 0.489 2.923 1.00 92.81 101 ARG A O 1
ATOM 768 N N . GLU A 1 102 ? 1.259 1.940 1.326 1.00 94.31 102 GLU A N 1
ATOM 769 C CA . GLU A 1 102 ? 0.180 2.561 2.105 1.00 94.31 102 GLU A CA 1
ATOM 770 C C . GLU A 1 102 ? -0.867 1.522 2.535 1.00 94.31 102 GLU A C 1
ATOM 772 O O . GLU A 1 102 ? -1.259 1.455 3.699 1.00 94.31 102 GLU A O 1
ATOM 777 N N . ALA A 1 103 ? -1.271 0.645 1.614 1.00 92.19 103 ALA A N 1
ATOM 778 C CA . ALA A 1 103 ? -2.220 -0.423 1.888 1.00 92.19 103 ALA A CA 1
ATOM 779 C C . ALA A 1 103 ? -1.721 -1.395 2.971 1.00 92.19 103 ALA A C 1
ATOM 781 O O . ALA A 1 103 ? -2.490 -1.784 3.849 1.00 92.19 103 ALA A O 1
ATOM 782 N N . LEU A 1 104 ? -0.440 -1.775 2.943 1.00 93.12 104 LEU A N 1
ATOM 783 C CA . LEU A 1 104 ? 0.158 -2.650 3.956 1.00 93.12 104 LEU A CA 1
ATOM 784 C C . LEU A 1 104 ? 0.262 -1.973 5.328 1.00 93.12 104 LEU A C 1
ATOM 786 O O . LEU A 1 104 ? 0.090 -2.640 6.347 1.00 93.12 104 LEU A O 1
ATOM 790 N N . GLU A 1 105 ? 0.528 -0.668 5.372 1.00 95.81 105 GLU A N 1
ATOM 791 C CA . GLU A 1 105 ? 0.511 0.108 6.617 1.00 95.81 105 GLU A CA 1
ATOM 792 C C . GLU A 1 105 ? -0.907 0.143 7.214 1.00 95.81 105 GLU A C 1
ATOM 794 O O . GLU A 1 105 ? -1.080 -0.168 8.394 1.00 95.81 105 GLU A O 1
ATOM 799 N N . LEU A 1 106 ? -1.935 0.371 6.388 1.00 95.12 106 LEU A N 1
ATOM 800 C CA . LEU A 1 106 ? -3.337 0.310 6.818 1.00 95.12 106 LEU A CA 1
ATOM 801 C C . LEU A 1 106 ? -3.751 -1.080 7.315 1.00 95.12 106 LEU A C 1
ATOM 803 O O . LEU A 1 106 ? -4.444 -1.173 8.327 1.00 95.12 106 LEU A O 1
ATOM 807 N N . VAL A 1 107 ? -3.318 -2.158 6.647 1.00 95.06 107 VAL A N 1
ATOM 808 C CA . VAL A 1 107 ? -3.568 -3.539 7.106 1.00 95.06 107 VAL A CA 1
ATOM 809 C C . VAL A 1 107 ? -2.975 -3.751 8.497 1.00 95.06 107 VAL A C 1
ATOM 811 O O . VAL A 1 107 ? -3.665 -4.257 9.377 1.00 95.06 107 VAL A O 1
ATOM 814 N N . ARG A 1 108 ? -1.734 -3.309 8.732 1.00 95.50 108 ARG A N 1
ATOM 815 C CA . ARG A 1 108 ? -1.087 -3.433 10.049 1.00 95.50 108 ARG A CA 1
ATOM 816 C C . ARG A 1 108 ? -1.843 -2.676 11.138 1.00 95.50 108 ARG A C 1
ATOM 818 O O . ARG A 1 108 ? -2.044 -3.216 12.223 1.00 95.50 108 ARG A O 1
ATOM 825 N N . GLU A 1 109 ? -2.279 -1.447 10.864 1.00 95.25 109 GLU A N 1
ATOM 826 C CA . GLU A 1 109 ? -3.095 -0.668 11.808 1.00 95.25 109 GLU A CA 1
ATOM 827 C C . GLU A 1 109 ? -4.450 -1.336 12.082 1.00 95.25 109 GLU A C 1
ATOM 829 O O . GLU A 1 109 ? -4.917 -1.377 13.225 1.00 95.25 109 GLU A O 1
ATOM 834 N N . TYR A 1 110 ? -5.077 -1.890 11.044 1.00 94.88 110 TYR A N 1
ATOM 835 C CA . TYR A 1 110 ? -6.353 -2.586 11.145 1.00 94.88 110 TYR A CA 1
ATOM 836 C C . TYR A 1 110 ? -6.235 -3.866 11.976 1.00 94.88 110 TYR A C 1
ATOM 838 O O . TYR A 1 110 ? -7.026 -4.077 12.893 1.00 94.88 110 TYR A O 1
ATOM 846 N N . GLU A 1 111 ? -5.228 -4.697 11.718 1.00 92.69 111 GLU A N 1
ATOM 847 C CA . GLU A 1 111 ? -4.957 -5.917 12.485 1.00 92.69 111 GLU A CA 1
ATOM 848 C C . GLU A 1 111 ? -4.556 -5.613 13.935 1.00 92.69 111 GLU A C 1
ATOM 850 O O . GLU A 1 111 ? -4.957 -6.338 14.844 1.00 92.69 111 GLU A O 1
ATOM 855 N N . GLY A 1 112 ? -3.840 -4.508 14.172 1.00 92.00 112 GLY A N 1
ATOM 856 C CA . GLY A 1 112 ? -3.472 -4.046 15.512 1.00 92.00 112 GLY A CA 1
ATOM 857 C C . GLY A 1 112 ? -4.625 -3.439 16.323 1.00 92.00 112 GLY A C 1
ATOM 858 O O . GLY A 1 112 ? -4.519 -3.322 17.544 1.00 92.00 112 GLY A O 1
ATOM 859 N N . THR A 1 113 ? -5.733 -3.053 15.683 1.00 92.50 113 THR A N 1
ATOM 860 C CA . THR A 1 113 ? -6.902 -2.485 16.372 1.00 92.50 113 THR A CA 1
ATOM 861 C C . THR A 1 113 ? -7.785 -3.610 16.925 1.00 92.50 113 THR A C 1
ATOM 863 O O . THR A 1 113 ? -8.205 -4.463 16.151 1.00 92.50 113 THR A O 1
ATOM 866 N N . PRO A 1 114 ? -8.156 -3.636 18.218 1.00 91.19 114 PRO A N 1
ATOM 867 C CA . PRO A 1 114 ? -9.001 -4.695 18.770 1.00 91.19 114 PRO A CA 1
ATOM 868 C C . PRO A 1 114 ? -10.315 -4.881 18.001 1.00 91.19 114 PRO A C 1
ATOM 870 O O . PRO A 1 114 ? -11.030 -3.915 17.714 1.00 91.19 114 PRO A O 1
ATOM 873 N N . THR A 1 115 ? -10.648 -6.136 17.692 1.00 91.62 115 THR A N 1
ATOM 874 C CA . THR A 1 115 ? -11.960 -6.480 17.134 1.00 91.62 115 THR A CA 1
ATOM 875 C C . THR A 1 115 ? -12.992 -6.394 18.253 1.00 91.62 115 THR A C 1
ATOM 877 O O . THR A 1 115 ? -12.858 -7.075 19.264 1.00 91.62 115 THR A O 1
ATOM 880 N N . VAL A 1 116 ? -13.991 -5.530 18.076 1.00 92.25 116 VAL A N 1
ATOM 881 C CA . VAL A 1 116 ? -15.090 -5.323 19.025 1.00 92.25 116 VAL A CA 1
ATOM 882 C C . VAL A 1 116 ? -16.387 -5.642 18.304 1.00 92.25 116 VAL A C 1
ATOM 884 O O . VAL A 1 116 ? -16.699 -5.025 17.281 1.00 92.25 116 VAL A O 1
ATOM 887 N N . THR A 1 117 ? -17.131 -6.615 18.815 1.00 92.62 117 THR A N 1
ATOM 888 C CA . THR A 1 117 ? -18.450 -6.967 18.290 1.00 92.62 117 THR A CA 1
ATOM 889 C C . THR A 1 117 ? -19.528 -6.064 18.901 1.00 92.62 117 THR A C 1
ATOM 891 O O . THR A 1 117 ? -19.329 -5.520 19.990 1.00 92.62 117 THR A O 1
ATOM 894 N N . PRO A 1 118 ? -20.694 -5.901 18.247 1.00 92.00 118 PRO A N 1
ATOM 895 C CA . PRO A 1 118 ? -21.830 -5.205 18.855 1.00 92.00 118 PRO A CA 1
ATOM 896 C C . PRO A 1 118 ? -22.216 -5.799 20.219 1.00 92.00 118 PRO A C 1
ATOM 898 O O . PRO A 1 118 ? -22.454 -5.054 21.165 1.00 92.00 118 PRO A O 1
ATOM 901 N N . SER A 1 119 ? -22.150 -7.129 20.348 1.00 94.88 119 SER A N 1
ATOM 902 C CA . SER A 1 119 ? -22.435 -7.835 21.600 1.00 94.88 119 SER A CA 1
ATOM 903 C C . SER A 1 119 ? -21.475 -7.456 22.733 1.00 94.88 119 SER A C 1
ATOM 905 O O . SER A 1 119 ? -21.912 -7.371 23.876 1.00 94.88 119 SER A O 1
ATOM 907 N N . ASP A 1 120 ? -20.195 -7.189 22.455 1.00 93.69 120 ASP A N 1
ATOM 908 C CA . ASP A 1 120 ? -19.234 -6.774 23.491 1.00 93.69 120 ASP A CA 1
ATOM 909 C C . ASP A 1 120 ? -19.600 -5.412 24.093 1.00 93.69 120 ASP A C 1
ATOM 911 O O . ASP A 1 120 ? -19.428 -5.178 25.293 1.00 93.69 120 ASP A O 1
ATOM 915 N N . ILE A 1 121 ? -20.108 -4.508 23.252 1.00 94.50 121 ILE A N 1
ATOM 916 C CA . ILE A 1 121 ? -20.571 -3.183 23.669 1.00 94.50 121 ILE A CA 1
ATOM 917 C C . ILE A 1 121 ? -21.866 -3.322 24.466 1.00 94.50 121 ILE A C 1
ATOM 919 O O . ILE A 1 121 ? -21.948 -2.763 25.555 1.00 94.50 121 ILE A O 1
ATOM 923 N N . GLU A 1 122 ? -22.827 -4.105 23.974 1.00 95.50 122 GLU A N 1
ATOM 924 C CA . GLU A 1 122 ? -24.097 -4.366 24.663 1.00 95.50 122 GLU A CA 1
ATOM 925 C C . GLU A 1 122 ? -23.876 -4.986 26.051 1.00 95.50 122 GLU A C 1
ATOM 927 O O . GLU A 1 122 ? -24.437 -4.511 27.038 1.00 95.50 122 GLU A O 1
ATOM 932 N N . CYS A 1 123 ? -22.998 -5.988 26.164 1.00 95.75 123 CYS A N 1
ATOM 933 C CA . CYS A 1 123 ? -22.626 -6.588 27.447 1.00 95.75 123 CYS A CA 1
ATOM 934 C C . CYS A 1 123 ? -21.996 -5.557 28.396 1.00 95.75 123 CYS A C 1
ATOM 936 O O . CYS A 1 123 ? -22.356 -5.489 29.569 1.00 95.75 123 CYS A O 1
ATOM 938 N N . ALA A 1 124 ? -21.085 -4.715 27.900 1.00 95.19 124 ALA A N 1
ATOM 939 C CA . ALA A 1 124 ? -20.454 -3.687 28.723 1.00 95.19 124 ALA A CA 1
ATOM 940 C C . ALA A 1 124 ? -21.440 -2.580 29.154 1.00 95.19 124 ALA A C 1
ATOM 942 O O . ALA A 1 124 ? -21.331 -2.057 30.262 1.00 95.19 124 ALA A O 1
ATOM 943 N N . GLU A 1 125 ? -22.408 -2.221 28.311 1.00 96.56 125 GLU A N 1
ATOM 944 C CA . GLU A 1 125 ? -23.489 -1.285 28.649 1.00 96.56 125 GLU A CA 1
ATOM 945 C C . GLU A 1 125 ? -24.465 -1.877 29.672 1.00 96.56 125 GLU A C 1
ATOM 947 O O . GLU A 1 125 ? -24.918 -1.178 30.587 1.00 96.56 125 GLU A O 1
ATOM 952 N N . TYR A 1 126 ? -24.744 -3.176 29.566 1.00 97.06 126 TYR A N 1
ATOM 953 C CA . TYR A 1 126 ? -25.503 -3.910 30.568 1.00 97.06 126 TYR A CA 1
ATOM 954 C C . TYR A 1 126 ? -24.783 -3.901 31.924 1.00 97.06 126 TYR A C 1
ATOM 956 O O . TYR A 1 126 ? -25.398 -3.555 32.932 1.00 97.06 126 TYR A O 1
ATOM 964 N N . ASP A 1 127 ? -23.472 -4.163 31.955 1.00 96.00 127 ASP A N 1
ATOM 965 C CA . ASP A 1 127 ? -22.664 -4.096 33.181 1.00 96.00 127 ASP A CA 1
ATOM 966 C C . ASP A 1 127 ? -22.709 -2.703 33.827 1.00 96.00 127 ASP A C 1
ATOM 968 O O . ASP A 1 127 ? -22.850 -2.587 35.048 1.00 96.00 127 ASP A O 1
ATOM 972 N N . VAL A 1 128 ? -22.628 -1.632 33.023 1.00 96.50 128 VAL A N 1
ATOM 973 C CA . VAL A 1 128 ? -22.803 -0.251 33.510 1.00 96.50 128 VAL A CA 1
ATOM 974 C C . VAL A 1 128 ? -24.175 -0.090 34.159 1.00 96.50 128 VAL A C 1
ATOM 976 O O . VAL A 1 128 ? -24.262 0.414 35.277 1.00 96.50 128 VAL A O 1
ATOM 979 N N . SER A 1 129 ? -25.234 -0.557 33.498 1.00 95.38 129 SER A N 1
ATOM 980 C CA . SER A 1 129 ? -26.609 -0.448 33.996 1.00 95.38 129 SER A CA 1
ATOM 981 C C . SER A 1 129 ? -26.791 -1.188 35.325 1.00 95.38 129 SER A C 1
ATOM 983 O O . SER A 1 129 ? -27.352 -0.639 36.276 1.00 95.38 129 SER A O 1
ATOM 985 N N . VAL A 1 130 ? -26.257 -2.408 35.437 1.00 96.19 130 VAL A N 1
ATOM 986 C CA . VAL A 1 130 ? -26.273 -3.194 36.680 1.00 96.19 130 VAL A CA 1
ATOM 987 C C . VAL A 1 130 ? -25.499 -2.477 37.789 1.00 96.19 130 VAL A C 1
ATOM 989 O O . VAL A 1 130 ? -25.995 -2.357 38.914 1.00 96.19 130 VAL A O 1
ATOM 992 N N . ALA A 1 131 ? -24.309 -1.956 37.484 1.00 93.38 131 ALA A N 1
ATOM 993 C CA . ALA A 1 131 ? -23.485 -1.233 38.448 1.00 93.38 131 ALA A CA 1
ATOM 994 C C . ALA A 1 131 ? -24.149 0.072 38.920 1.00 93.38 131 ALA A C 1
ATOM 996 O O . ALA A 1 131 ? -24.090 0.396 40.106 1.00 93.38 131 ALA A O 1
ATOM 997 N N . GLU A 1 132 ? -24.827 0.801 38.032 1.00 94.50 132 GLU A N 1
ATOM 998 C CA . GLU A 1 132 ? -25.579 2.011 38.374 1.00 94.50 132 GLU A CA 1
ATOM 999 C C . GLU A 1 132 ? -26.775 1.712 39.282 1.00 94.50 132 GLU A C 1
ATOM 1001 O O . GLU A 1 132 ? -27.016 2.446 40.244 1.00 94.50 132 GLU A O 1
ATOM 1006 N N . VAL A 1 133 ? -27.501 0.618 39.032 1.00 94.12 133 VAL A N 1
ATOM 1007 C CA . VAL A 1 133 ? -28.587 0.162 39.914 1.00 94.12 133 VAL A CA 1
ATOM 1008 C C . VAL A 1 133 ? -28.035 -0.212 41.290 1.00 94.12 133 VAL A C 1
ATOM 1010 O O . VAL A 1 133 ? -28.570 0.233 42.308 1.00 94.12 133 VAL A O 1
ATOM 1013 N N . ALA A 1 134 ? -26.930 -0.958 41.345 1.00 90.19 134 ALA A N 1
ATOM 1014 C CA . ALA A 1 134 ? -26.280 -1.323 42.601 1.00 90.19 134 ALA A CA 1
ATOM 1015 C C . ALA A 1 134 ? -25.778 -0.090 43.377 1.00 90.19 134 ALA A C 1
ATOM 1017 O O . ALA A 1 134 ? -25.935 -0.026 44.596 1.00 90.19 134 ALA A O 1
ATOM 1018 N N . ALA A 1 135 ? -25.235 0.917 42.685 1.00 89.94 135 ALA A N 1
ATOM 1019 C CA . ALA A 1 135 ? -24.765 2.172 43.276 1.00 89.94 135 ALA A CA 1
ATOM 1020 C C . ALA A 1 135 ? -25.878 2.994 43.942 1.00 89.94 135 ALA A C 1
ATOM 1022 O O . ALA A 1 135 ? -25.605 3.760 44.867 1.00 89.94 135 ALA A O 1
ATOM 1023 N N . ARG A 1 136 ? -27.130 2.831 43.500 1.00 90.25 136 ARG A N 1
ATOM 1024 C CA . ARG A 1 136 ? -28.305 3.518 44.060 1.00 90.25 136 ARG A CA 1
ATOM 1025 C C . ARG A 1 136 ? -28.870 2.842 45.311 1.00 90.25 136 ARG A C 1
ATOM 1027 O O . ARG A 1 136 ? -29.839 3.346 45.873 1.00 90.25 136 ARG A O 1
ATOM 1034 N N . ASN A 1 137 ? -28.296 1.725 45.765 1.00 90.62 137 ASN A N 1
ATOM 1035 C CA . ASN A 1 137 ? -28.778 1.035 46.956 1.00 90.62 137 ASN A CA 1
ATOM 1036 C C . ASN A 1 137 ? -28.615 1.932 48.208 1.00 90.62 137 ASN A C 1
ATOM 1038 O O . ASN A 1 137 ? -27.488 2.263 48.588 1.00 90.62 137 ASN A O 1
ATOM 1042 N N . PRO A 1 138 ? -29.716 2.297 48.895 1.00 86.75 138 PRO A N 1
ATOM 1043 C CA . PRO A 1 138 ? -29.674 3.221 50.028 1.00 86.75 138 PRO A CA 1
ATOM 1044 C C . PRO A 1 138 ? -28.977 2.638 51.265 1.00 86.75 138 PRO A C 1
ATOM 1046 O O . PRO A 1 138 ? -28.650 3.384 52.183 1.00 86.75 138 PRO A O 1
ATOM 1049 N N . ARG A 1 139 ? -28.736 1.320 51.303 1.00 92.38 139 ARG A N 1
ATOM 1050 C CA . ARG A 1 139 ? -28.085 0.623 52.423 1.00 92.38 139 ARG A CA 1
ATOM 1051 C C . ARG A 1 139 ? -26.553 0.653 52.367 1.00 92.38 139 ARG A C 1
ATOM 1053 O O . ARG A 1 139 ? -25.916 0.097 53.255 1.00 92.38 139 ARG A O 1
ATOM 1060 N N . LEU A 1 140 ? -25.961 1.254 51.333 1.00 88.94 140 LEU A N 1
ATOM 1061 C CA . LEU A 1 140 ? -24.506 1.341 51.191 1.00 88.94 140 LEU A CA 1
ATOM 1062 C C . LEU A 1 140 ? -23.907 2.384 52.140 1.00 88.94 140 LEU A C 1
ATOM 1064 O O . LEU A 1 140 ? -24.433 3.491 52.278 1.00 88.94 140 LEU A O 1
ATOM 1068 N N . SER A 1 141 ? -22.757 2.061 52.733 1.00 93.00 141 SER A N 1
ATOM 1069 C CA . SER A 1 141 ? -21.939 3.037 53.459 1.00 93.00 141 SER A CA 1
ATOM 1070 C C . SER A 1 141 ? -21.329 4.073 52.504 1.00 93.00 141 SER A C 1
ATOM 1072 O O . SER A 1 141 ? -21.189 3.823 51.307 1.00 93.00 141 SER A O 1
ATOM 1074 N N . GLU A 1 142 ? -20.900 5.230 53.012 1.00 90.50 142 GLU A N 1
ATOM 1075 C CA . GLU A 1 142 ? -20.246 6.264 52.185 1.00 90.50 142 GLU A CA 1
ATOM 1076 C C . GLU A 1 142 ? -18.979 5.756 51.471 1.00 90.50 142 GLU A C 1
ATOM 1078 O O . GLU A 1 142 ? -18.712 6.102 50.314 1.00 90.50 142 GLU A O 1
ATOM 1083 N N . GLN A 1 143 ? -18.228 4.854 52.111 1.00 92.94 143 GLN A N 1
ATOM 1084 C CA . GLN A 1 143 ? -17.074 4.197 51.494 1.00 92.94 143 GLN A CA 1
ATOM 1085 C C . GLN A 1 143 ? -17.493 3.270 50.339 1.00 92.94 143 GLN A C 1
ATOM 1087 O O . GLN A 1 143 ? -16.859 3.255 49.283 1.00 92.94 143 GLN A O 1
ATOM 1092 N N . GLN A 1 144 ? -18.594 2.532 50.497 1.00 92.38 144 GLN A N 1
ATOM 1093 C CA . GLN A 1 144 ? -19.133 1.676 49.438 1.00 92.38 144 GLN A CA 1
ATOM 1094 C C . GLN A 1 144 ? -19.727 2.496 48.286 1.00 92.38 144 GLN A C 1
ATOM 1096 O O . GLN A 1 144 ? -19.537 2.137 47.125 1.00 92.38 144 GLN A O 1
ATOM 1101 N N . LYS A 1 145 ? -20.386 3.626 48.571 1.00 91.19 145 LYS A N 1
ATOM 1102 C CA . LYS A 1 145 ? -20.896 4.553 47.546 1.00 91.19 145 LYS A CA 1
ATOM 1103 C C . LYS A 1 145 ? -19.765 5.136 46.703 1.00 91.19 145 LYS A C 1
ATOM 1105 O O . LYS A 1 145 ? -19.845 5.130 45.477 1.00 91.19 145 LYS A O 1
ATOM 1110 N N . THR A 1 146 ? -18.684 5.591 47.337 1.00 92.31 146 THR A N 1
ATOM 1111 C CA . THR A 1 146 ? -17.508 6.115 46.620 1.00 92.31 146 THR A CA 1
ATOM 1112 C C . THR A 1 146 ? -16.800 5.037 45.799 1.00 92.31 146 THR A C 1
ATOM 1114 O O . THR A 1 146 ? -16.408 5.302 44.660 1.00 92.31 146 THR A O 1
ATOM 1117 N N . GLN A 1 147 ? -16.675 3.812 46.319 1.00 93.50 147 GLN A N 1
ATOM 1118 C CA . GLN A 1 147 ? -16.142 2.677 45.561 1.00 93.50 147 GLN A CA 1
ATOM 1119 C C . GLN A 1 147 ? -17.030 2.321 44.360 1.00 93.50 147 GLN A C 1
ATOM 1121 O O . GLN A 1 147 ? -16.519 2.148 43.253 1.00 93.50 147 GLN A O 1
ATOM 1126 N N . SER A 1 148 ? -18.348 2.285 44.552 1.00 91.69 148 SER A N 1
ATOM 1127 C CA . SER A 1 148 ? -19.315 2.002 43.490 1.00 91.69 148 SER A CA 1
ATOM 1128 C C . SER A 1 148 ? -19.289 3.073 42.393 1.00 91.69 148 SER A C 1
ATOM 1130 O O . SER A 1 148 ? -19.188 2.753 41.211 1.00 91.69 148 SER A O 1
ATOM 1132 N N . ALA A 1 149 ? -19.216 4.356 42.761 1.00 93.56 149 ALA A N 1
ATOM 1133 C CA . ALA A 1 149 ? -19.067 5.451 41.802 1.00 93.56 149 ALA A CA 1
ATOM 1134 C C . ALA A 1 149 ? -17.773 5.347 40.970 1.00 93.56 149 ALA A C 1
ATOM 1136 O O . ALA A 1 149 ? -17.781 5.636 39.772 1.00 93.56 149 ALA A O 1
ATOM 1137 N N . ARG A 1 150 ? -16.654 4.915 41.571 1.00 95.06 150 ARG A N 1
ATOM 1138 C CA . ARG A 1 150 ? -15.407 4.647 40.827 1.00 95.06 150 ARG A CA 1
ATOM 1139 C C . ARG A 1 150 ? -15.567 3.477 39.861 1.00 95.06 150 ARG A C 1
ATOM 1141 O O . ARG A 1 150 ? -15.082 3.564 38.736 1.00 95.06 150 ARG A O 1
ATOM 1148 N N . HIS A 1 151 ? -16.246 2.415 40.286 1.00 95.25 151 HIS A N 1
ATOM 1149 C CA . HIS A 1 151 ? -16.494 1.243 39.453 1.00 95.25 151 HIS A CA 1
ATOM 1150 C C . HIS A 1 151 ? -17.372 1.578 38.240 1.00 95.25 151 HIS A C 1
ATOM 1152 O O . HIS A 1 151 ? -16.981 1.277 37.114 1.00 95.25 151 HIS A O 1
ATOM 1158 N N . VAL A 1 152 ? -18.477 2.305 38.442 1.00 96.25 152 VAL A N 1
ATOM 1159 C CA . VAL A 1 152 ? -19.341 2.794 37.353 1.00 96.25 152 VAL A CA 1
ATOM 1160 C C . VAL A 1 152 ? -18.541 3.632 36.353 1.00 96.25 152 VAL A C 1
ATOM 1162 O O . VAL A 1 152 ? -18.601 3.375 35.154 1.00 96.25 152 VAL A O 1
ATOM 1165 N N . ARG A 1 153 ? -17.710 4.576 36.822 1.00 96.44 153 ARG A N 1
ATOM 1166 C CA . ARG A 1 153 ? -16.846 5.375 35.931 1.00 96.44 153 ARG A CA 1
ATOM 1167 C C . ARG A 1 153 ? -15.864 4.516 35.133 1.00 96.44 153 ARG A C 1
ATOM 1169 O O . ARG A 1 153 ? -15.614 4.806 33.966 1.00 96.44 153 ARG A O 1
ATOM 1176 N N . ALA A 1 154 ? -15.298 3.477 35.745 1.00 96.88 154 ALA A N 1
ATOM 1177 C CA . ALA A 1 154 ? -14.392 2.563 35.055 1.00 96.88 154 ALA A CA 1
ATOM 1178 C C . ALA A 1 154 ? -15.113 1.782 33.943 1.00 96.88 154 ALA A C 1
ATOM 1180 O O . ALA A 1 154 ? -14.581 1.666 32.839 1.00 96.88 154 ALA A O 1
ATOM 1181 N N . LEU A 1 155 ? -16.337 1.311 34.199 1.00 96.31 155 LEU A N 1
ATOM 1182 C CA . LEU A 1 155 ? -17.158 0.625 33.198 1.00 96.31 155 LEU A CA 1
ATOM 1183 C C . LEU A 1 155 ? -17.609 1.569 32.073 1.00 96.31 155 LEU A C 1
ATOM 1185 O O . LEU A 1 155 ? -17.479 1.227 30.901 1.00 96.31 155 LEU A O 1
ATOM 1189 N N . GLN A 1 156 ? -18.037 2.793 32.393 1.00 97.00 156 GLN A N 1
ATOM 1190 C CA . GLN A 1 156 ? -18.387 3.810 31.391 1.00 97.00 156 GLN A CA 1
ATOM 1191 C C . GLN A 1 156 ? -17.193 4.163 30.489 1.00 97.00 156 GLN A C 1
ATOM 1193 O O . GLN A 1 156 ? -17.339 4.319 29.272 1.00 97.00 156 GLN A O 1
ATOM 1198 N N . LYS A 1 157 ? -15.986 4.240 31.067 1.00 96.81 157 LYS A N 1
ATOM 1199 C CA . LYS A 1 157 ? -14.750 4.400 30.295 1.00 96.81 157 LYS A CA 1
ATOM 1200 C C . LYS A 1 157 ? -14.522 3.204 29.367 1.00 96.81 157 LYS A C 1
ATOM 1202 O O . LYS A 1 157 ? -14.271 3.415 28.186 1.00 96.81 157 LYS A O 1
ATOM 1207 N N . LYS A 1 158 ? -14.684 1.973 29.863 1.00 95.88 158 LYS A N 1
ATOM 1208 C CA . LYS A 1 158 ? -14.561 0.748 29.055 1.00 95.88 158 LYS A CA 1
ATOM 1209 C C . LYS A 1 158 ? -15.518 0.759 27.857 1.00 95.88 158 LYS A C 1
ATOM 1211 O O . LYS A 1 158 ? -15.072 0.514 26.743 1.00 95.88 158 LYS A O 1
ATOM 1216 N N . VAL A 1 159 ? -16.793 1.106 28.053 1.00 96.38 159 VAL A N 1
ATOM 1217 C CA . VAL A 1 159 ? -17.771 1.239 26.953 1.00 96.38 159 VAL A CA 1
ATOM 1218 C C . VAL A 1 159 ? -17.307 2.276 25.927 1.00 96.38 159 VAL A C 1
ATOM 1220 O O . VAL A 1 159 ? -17.351 2.030 24.723 1.00 96.38 159 VAL A O 1
ATOM 1223 N N . SER A 1 160 ? -16.823 3.427 26.395 1.00 95.88 160 SER A N 1
ATOM 1224 C CA . SER A 1 160 ? -16.322 4.494 25.520 1.00 95.88 160 SER A CA 1
ATOM 1225 C C . SER A 1 160 ? -15.112 4.044 24.693 1.00 95.88 160 SER A C 1
ATOM 1227 O O . SER A 1 160 ? -15.031 4.347 23.502 1.00 95.88 160 SER A O 1
ATOM 1229 N N . ASP A 1 161 ? -14.191 3.298 25.305 1.00 95.88 161 ASP A N 1
ATOM 1230 C CA . ASP A 1 161 ? -13.002 2.759 24.644 1.00 95.88 161 ASP A CA 1
ATOM 1231 C C . ASP A 1 161 ? -13.376 1.677 23.612 1.00 95.88 161 ASP A C 1
ATOM 1233 O O . ASP A 1 161 ? -12.857 1.696 22.494 1.00 95.88 161 ASP A O 1
ATOM 1237 N N . LEU A 1 162 ? -14.337 0.797 23.925 1.00 96.00 162 LEU A N 1
ATOM 1238 C CA . LEU A 1 162 ? -14.865 -0.211 22.993 1.00 96.00 162 LEU A CA 1
ATOM 1239 C C . LEU A 1 162 ? -15.515 0.433 21.761 1.00 96.00 162 LEU A C 1
ATOM 1241 O O . LEU A 1 162 ? -15.161 0.093 20.630 1.00 96.00 162 LEU A O 1
ATOM 1245 N N . LYS A 1 163 ? -16.400 1.418 21.964 1.00 95.69 163 LYS A N 1
ATOM 1246 C CA . LYS A 1 163 ? -17.033 2.175 20.869 1.00 95.69 163 LYS A CA 1
ATOM 1247 C C . LYS A 1 163 ? -16.003 2.899 20.006 1.00 95.69 163 LYS A C 1
ATOM 1249 O O . LYS A 1 163 ? -16.110 2.904 18.781 1.00 95.69 163 LYS A O 1
ATOM 1254 N N . ARG A 1 164 ? -14.973 3.486 20.627 1.00 95.81 164 ARG A N 1
ATOM 1255 C CA . ARG A 1 164 ? -13.875 4.136 19.900 1.00 95.81 164 ARG A CA 1
ATOM 1256 C C . ARG A 1 164 ? -13.087 3.129 19.065 1.00 95.81 164 ARG A C 1
ATOM 1258 O O . ARG A 1 164 ? -12.814 3.416 17.905 1.00 95.81 164 ARG A O 1
ATOM 1265 N N . SER A 1 165 ? -12.750 1.966 19.621 1.00 94.44 165 SER A N 1
ATOM 1266 C CA . SER A 1 165 ? -12.058 0.897 18.888 1.00 94.44 165 SER A CA 1
ATOM 1267 C C . SER A 1 165 ? -12.869 0.438 17.676 1.00 94.44 165 SER A C 1
ATOM 1269 O O . SER A 1 165 ? -12.332 0.363 16.572 1.00 94.44 165 SER A O 1
ATOM 1271 N N . GLN A 1 166 ? -14.179 0.225 17.848 1.00 95.44 166 GLN A N 1
ATOM 1272 C CA . GLN A 1 166 ? -15.086 -0.133 16.757 1.00 95.44 166 GLN A CA 1
ATOM 1273 C C . GLN A 1 166 ? -15.114 0.940 15.656 1.00 95.44 166 GLN A C 1
ATOM 1275 O O . GLN A 1 166 ? -14.950 0.618 14.480 1.00 95.44 166 GLN A O 1
ATOM 1280 N N . ALA A 1 167 ? -15.259 2.217 16.023 1.00 94.62 167 ALA A N 1
ATOM 1281 C CA . ALA A 1 167 ? -15.272 3.324 15.068 1.00 94.62 167 ALA A CA 1
ATOM 1282 C C . ALA A 1 167 ? -13.939 3.462 14.311 1.00 94.62 167 ALA A C 1
ATOM 1284 O O . ALA A 1 167 ? -13.932 3.672 13.097 1.00 94.62 167 ALA A O 1
ATOM 1285 N N . THR A 1 168 ? -12.806 3.307 15.002 1.00 95.50 168 THR A N 1
ATOM 1286 C CA . THR A 1 168 ? -11.475 3.315 14.378 1.00 95.50 168 THR A CA 1
ATOM 1287 C C . THR A 1 168 ? -11.331 2.167 13.388 1.00 95.50 168 THR A C 1
ATOM 1289 O O . THR A 1 168 ? -10.935 2.396 12.246 1.00 95.50 168 THR A O 1
ATOM 1292 N N . ARG A 1 169 ? -11.704 0.947 13.791 1.00 94.19 169 ARG A N 1
ATOM 1293 C CA . ARG A 1 169 ? -11.632 -0.239 12.933 1.00 94.19 169 ARG A CA 1
ATOM 1294 C C . ARG A 1 169 ? -12.518 -0.084 11.696 1.00 94.19 169 ARG A C 1
ATOM 1296 O O . ARG A 1 169 ? -12.073 -0.399 10.597 1.00 94.19 169 ARG A O 1
ATOM 1303 N N . GLN A 1 170 ? -13.720 0.474 11.846 1.00 93.62 170 GLN A N 1
ATOM 1304 C CA . GLN A 1 170 ? -14.605 0.769 10.718 1.00 93.62 170 GLN A CA 1
ATOM 1305 C C . GLN A 1 170 ? -13.986 1.794 9.759 1.00 93.62 170 GLN A C 1
ATOM 1307 O O . GLN A 1 170 ? -13.934 1.554 8.557 1.00 93.62 170 GLN A O 1
ATOM 1312 N N . ARG A 1 171 ? -13.439 2.897 10.282 1.00 95.38 171 ARG A N 1
ATOM 1313 C CA . ARG A 1 171 ? -12.777 3.926 9.467 1.00 95.38 171 ARG A CA 1
ATOM 1314 C C . ARG A 1 171 ? -11.581 3.367 8.694 1.00 95.38 171 ARG A C 1
ATOM 1316 O O . ARG A 1 171 ? -11.362 3.752 7.547 1.00 95.38 171 ARG A O 1
ATOM 1323 N N . LEU A 1 172 ? -10.792 2.495 9.320 1.00 94.94 172 LEU A N 1
ATOM 1324 C CA . LEU A 1 172 ? -9.679 1.810 8.663 1.00 94.94 172 LEU A CA 1
ATOM 1325 C C . LEU A 1 172 ? -10.187 0.878 7.560 1.00 94.94 172 LEU A C 1
ATOM 1327 O O . LEU A 1 172 ? -9.678 0.948 6.445 1.00 94.94 172 LEU A O 1
ATOM 1331 N N . ALA A 1 173 ? -11.238 0.095 7.824 1.00 93.38 173 ALA A N 1
ATOM 1332 C CA . ALA A 1 173 ? -11.861 -0.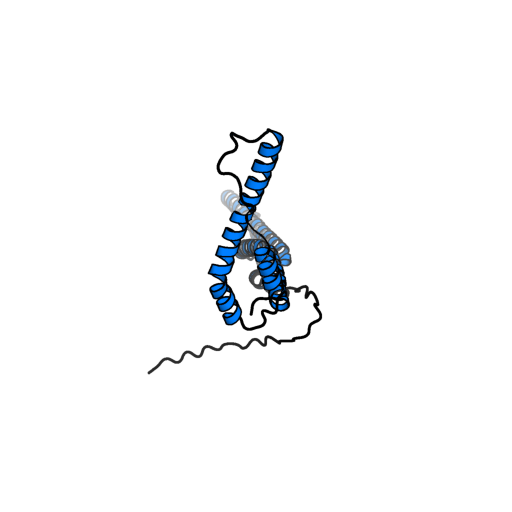748 6.807 1.00 93.38 173 ALA A CA 1
ATOM 1333 C C . ALA A 1 173 ? -12.358 0.069 5.607 1.00 93.38 173 ALA A C 1
ATOM 1335 O O . ALA A 1 173 ? -12.105 -0.309 4.466 1.00 93.38 173 ALA A O 1
ATOM 1336 N N . ASP A 1 174 ? -13.012 1.209 5.847 1.00 94.06 174 ASP A N 1
ATOM 1337 C CA . ASP A 1 174 ? -13.512 2.088 4.789 1.00 94.06 174 ASP A CA 1
ATOM 1338 C C . ASP A 1 174 ? -12.370 2.617 3.906 1.00 94.06 174 ASP A C 1
ATOM 1340 O O . ASP A 1 174 ? -12.480 2.577 2.682 1.00 94.06 174 ASP A O 1
ATOM 1344 N N . LYS A 1 175 ? -11.245 3.033 4.507 1.00 94.00 175 LYS A N 1
ATOM 1345 C CA . LYS A 1 175 ? -10.038 3.430 3.762 1.00 94.00 175 LYS A CA 1
ATOM 1346 C C . LYS A 1 175 ? -9.448 2.266 2.972 1.00 94.00 175 LYS A C 1
ATOM 1348 O O . LYS A 1 175 ? -9.078 2.432 1.819 1.00 94.00 175 LYS A O 1
ATOM 1353 N N . MET A 1 176 ? -9.374 1.081 3.571 1.00 93.44 176 MET A N 1
ATOM 1354 C CA . MET A 1 176 ? -8.824 -0.117 2.937 1.00 93.44 176 MET A CA 1
ATOM 1355 C C . MET A 1 176 ? -9.625 -0.562 1.706 1.00 93.44 176 MET A C 1
ATOM 1357 O O . MET A 1 176 ? -9.047 -1.141 0.789 1.00 93.44 176 MET A O 1
ATOM 1361 N N . ARG A 1 177 ? -10.925 -0.244 1.609 1.00 91.62 177 ARG A N 1
ATOM 1362 C CA . ARG A 1 177 ? -11.738 -0.597 0.428 1.00 91.62 177 ARG A CA 1
ATOM 1363 C C . ARG A 1 177 ? -11.234 0.009 -0.885 1.00 91.62 177 ARG A C 1
ATOM 1365 O O . ARG A 1 177 ? -11.503 -0.557 -1.938 1.00 91.62 177 ARG A O 1
ATOM 1372 N N . GLN A 1 178 ? -10.472 1.104 -0.855 1.00 91.75 178 GLN A N 1
ATOM 1373 C CA . GLN A 1 178 ? -9.875 1.664 -2.077 1.00 91.75 178 GLN A CA 1
ATOM 1374 C C . GLN A 1 178 ? -8.687 0.836 -2.604 1.00 91.75 178 GLN A C 1
ATOM 1376 O O . GLN A 1 178 ? -8.215 1.052 -3.716 1.00 91.75 178 GLN A O 1
ATOM 1381 N N . PHE A 1 179 ? -8.216 -0.133 -1.816 1.00 92.75 179 PHE A N 1
ATOM 1382 C CA . PHE A 1 179 ? -7.015 -0.928 -2.061 1.00 92.75 179 PHE A CA 1
ATOM 1383 C C . PHE A 1 179 ? -7.308 -2.427 -2.234 1.00 92.75 179 PHE A C 1
ATOM 1385 O O . PHE A 1 179 ? -6.409 -3.254 -2.097 1.00 92.75 179 PHE A O 1
ATOM 1392 N N . LEU A 1 180 ? -8.552 -2.797 -2.565 1.00 91.12 180 LEU A N 1
ATOM 1393 C CA . LEU A 1 180 ? -8.985 -4.196 -2.737 1.00 91.12 180 LEU A CA 1
ATOM 1394 C C . LEU A 1 180 ? -8.259 -4.955 -3.853 1.00 91.12 180 LEU A C 1
ATOM 1396 O O . LEU A 1 180 ? -8.299 -6.182 -3.890 1.00 91.12 180 LEU A O 1
ATOM 1400 N N . VAL A 1 181 ? -7.571 -4.236 -4.737 1.00 88.62 181 VAL A N 1
ATOM 1401 C CA . VAL A 1 181 ? -6.667 -4.811 -5.735 1.00 88.62 181 VAL A CA 1
ATOM 1402 C C . VAL A 1 181 ? -5.496 -5.579 -5.099 1.00 88.62 181 VAL A C 1
ATOM 1404 O O . VAL A 1 181 ? -4.940 -6.491 -5.709 1.00 88.62 181 VAL A O 1
ATOM 1407 N N . PHE A 1 182 ? -5.120 -5.250 -3.857 1.00 90.75 182 PHE A N 1
ATOM 1408 C CA . PHE A 1 182 ? -4.036 -5.918 -3.146 1.00 90.75 182 PHE A CA 1
ATOM 1409 C C . PHE A 1 182 ? -4.570 -7.087 -2.294 1.00 90.75 182 PHE A C 1
ATOM 1411 O O . PHE A 1 182 ? -5.371 -6.867 -1.381 1.00 90.75 182 PHE A O 1
ATOM 1418 N N . PRO A 1 183 ? -4.086 -8.329 -2.501 1.00 90.06 183 PRO A N 1
ATOM 1419 C CA . PRO A 1 183 ? -4.575 -9.505 -1.776 1.00 90.06 183 PRO A CA 1
ATOM 1420 C C . PRO A 1 183 ? -4.530 -9.413 -0.239 1.00 90.06 183 PRO A C 1
ATOM 1422 O O . PRO A 1 183 ? -5.496 -9.847 0.388 1.00 90.06 183 PRO A O 1
ATOM 1425 N N . PRO A 1 184 ? -3.490 -8.830 0.398 1.00 89.50 184 PRO A N 1
ATOM 1426 C CA . PRO A 1 184 ? -3.465 -8.678 1.856 1.00 89.50 184 PRO A CA 1
ATOM 1427 C C . PRO A 1 184 ? -4.630 -7.839 2.395 1.00 89.50 184 PRO A C 1
ATOM 1429 O O . PRO A 1 184 ? -5.186 -8.154 3.442 1.00 89.50 184 PRO A O 1
ATOM 1432 N N . VAL A 1 185 ? -5.043 -6.807 1.655 1.00 91.75 185 VAL A N 1
ATOM 1433 C CA . VAL A 1 185 ? -6.171 -5.940 2.023 1.00 91.75 185 VAL A CA 1
ATOM 1434 C C . VAL A 1 185 ? -7.485 -6.705 1.931 1.00 91.75 185 VAL A C 1
ATOM 1436 O O . VAL A 1 185 ? -8.289 -6.675 2.860 1.00 91.75 185 VAL A O 1
ATOM 1439 N N . ALA A 1 186 ? -7.687 -7.419 0.822 1.00 89.56 186 ALA A N 1
ATOM 1440 C CA . ALA A 1 186 ? -8.878 -8.229 0.603 1.00 89.56 186 ALA A CA 1
ATOM 1441 C C . ALA A 1 186 ? -9.011 -9.325 1.675 1.00 89.56 186 ALA A C 1
ATOM 1443 O O . ALA A 1 186 ? -10.072 -9.480 2.276 1.00 89.56 186 ALA A O 1
ATOM 1444 N N . SER A 1 187 ? -7.901 -9.998 2.000 1.00 90.88 187 SER A N 1
ATOM 1445 C CA . SER A 1 187 ? -7.834 -10.999 3.068 1.00 90.88 187 SER A CA 1
ATOM 1446 C C . SER A 1 187 ? -8.169 -10.412 4.440 1.00 90.88 187 SER A C 1
ATOM 1448 O O . SER A 1 187 ? -8.964 -11.002 5.167 1.00 90.88 187 SER A O 1
ATOM 1450 N N . ALA A 1 188 ? -7.609 -9.251 4.795 1.00 89.44 188 ALA A N 1
ATOM 1451 C CA . ALA A 1 188 ? -7.871 -8.599 6.080 1.00 89.44 188 ALA A CA 1
ATOM 1452 C C . ALA A 1 188 ? -9.345 -8.184 6.247 1.00 89.44 188 ALA A C 1
ATOM 1454 O O . ALA A 1 188 ? -9.873 -8.197 7.358 1.00 89.44 188 ALA A O 1
ATOM 1455 N N . LEU A 1 189 ? -10.020 -7.846 5.143 1.00 89.88 189 LEU A N 1
ATOM 1456 C CA . LEU A 1 189 ? -11.444 -7.499 5.118 1.00 89.88 189 LEU A CA 1
ATOM 1457 C C . LEU A 1 189 ? -12.375 -8.703 4.893 1.00 89.88 189 LEU A C 1
ATOM 1459 O O . LEU A 1 189 ? -13.593 -8.534 4.939 1.00 89.88 189 LEU A O 1
ATOM 1463 N N . GLY A 1 190 ? -11.835 -9.900 4.643 1.00 88.06 190 GLY A N 1
ATOM 1464 C CA . GLY A 1 190 ? -12.623 -11.103 4.361 1.00 88.06 190 GLY A CA 1
ATOM 1465 C C . GLY A 1 190 ? -13.371 -11.067 3.022 1.00 88.06 190 GLY A C 1
ATOM 1466 O O . GLY A 1 190 ? -14.420 -11.695 2.893 1.00 88.06 190 GLY A O 1
ATOM 1467 N N . VAL A 1 191 ? -12.863 -10.329 2.031 1.00 88.06 191 VAL A N 1
ATOM 1468 C CA . VAL A 1 191 ? -13.450 -10.208 0.685 1.00 88.06 191 VAL A CA 1
ATOM 1469 C C . VAL A 1 191 ? -12.498 -10.745 -0.384 1.00 88.06 191 VAL A C 1
ATOM 1471 O O . VAL A 1 191 ? -11.305 -10.924 -0.147 1.00 88.06 191 VAL A O 1
ATOM 1474 N N . SER A 1 192 ? -13.010 -11.020 -1.584 1.00 82.94 192 SER A N 1
ATOM 1475 C CA . SER A 1 192 ? -12.164 -11.408 -2.719 1.00 82.94 192 SER A CA 1
ATOM 1476 C C . SER A 1 192 ? -11.453 -10.187 -3.320 1.00 82.94 192 SER A C 1
ATOM 1478 O O . SER A 1 192 ? -12.070 -9.124 -3.411 1.00 82.94 192 SER A O 1
ATOM 1480 N N . PRO A 1 193 ? -10.175 -10.308 -3.732 1.00 80.94 193 PRO A N 1
ATOM 1481 C CA . PRO A 1 193 ? -9.447 -9.198 -4.332 1.00 80.94 193 PRO A CA 1
ATOM 1482 C C . PRO A 1 193 ? -10.055 -8.798 -5.676 1.00 80.94 193 PRO A C 1
ATOM 1484 O O . PRO A 1 193 ? -10.430 -9.655 -6.481 1.00 80.94 193 PRO A O 1
ATOM 1487 N N . THR A 1 194 ? -10.135 -7.492 -5.922 1.00 81.50 194 THR A N 1
ATOM 1488 C CA . THR A 1 194 ? -10.620 -6.953 -7.195 1.00 81.50 194 THR A CA 1
ATOM 1489 C C . THR A 1 194 ? -9.573 -7.226 -8.279 1.00 81.50 194 THR A C 1
ATOM 1491 O O . THR A 1 194 ? -8.390 -6.961 -8.042 1.00 81.50 194 THR A O 1
ATOM 1494 N N . PRO A 1 195 ? -9.955 -7.740 -9.462 1.00 74.75 195 PRO A N 1
ATOM 1495 C CA . PRO A 1 195 ? -9.015 -7.889 -10.564 1.00 74.75 195 PRO A CA 1
ATOM 1496 C C . PRO A 1 195 ? -8.400 -6.532 -10.919 1.00 74.75 195 PRO A C 1
ATOM 1498 O O . PRO A 1 195 ? -9.099 -5.520 -10.950 1.00 74.75 195 PRO A O 1
ATOM 1501 N N . LEU A 1 196 ? -7.100 -6.513 -11.218 1.00 71.00 196 LEU A N 1
ATOM 1502 C CA . LEU A 1 196 ? -6.523 -5.391 -11.948 1.00 71.00 196 LEU A CA 1
ATOM 1503 C C . LEU A 1 196 ? -7.147 -5.413 -13.344 1.00 71.00 196 LEU A C 1
ATOM 1505 O O . LEU A 1 196 ? -6.864 -6.322 -14.125 1.00 71.00 196 LEU A O 1
ATOM 1509 N N . GLU A 1 197 ? -7.996 -4.436 -13.652 1.00 60.72 197 GLU A N 1
ATOM 1510 C CA . GLU A 1 197 ? 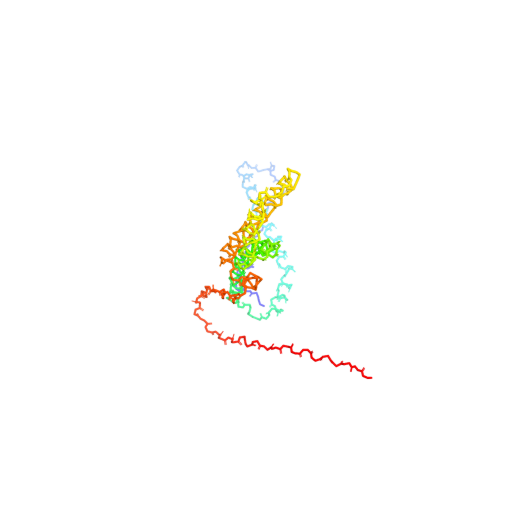-8.326 -4.139 -15.040 1.00 60.72 197 GLU A CA 1
ATOM 1511 C C . GLU A 1 197 ? -7.031 -3.655 -15.692 1.00 60.72 197 GLU A C 1
ATOM 1513 O O . GLU A 1 197 ? -6.590 -2.521 -15.505 1.00 60.72 197 GLU A O 1
ATOM 1518 N N . ALA A 1 198 ? -6.342 -4.569 -16.372 1.00 49.22 198 ALA A N 1
ATOM 1519 C CA . ALA A 1 198 ? -5.344 -4.171 -17.336 1.00 49.22 198 ALA A CA 1
ATOM 1520 C C . ALA A 1 198 ? -6.118 -3.428 -18.424 1.00 49.22 198 ALA A C 1
ATOM 1522 O O . ALA A 1 198 ? -6.957 -4.031 -19.093 1.00 49.22 198 ALA A O 1
ATOM 1523 N N . GLU A 1 199 ? -5.867 -2.130 -18.590 1.00 44.53 199 GLU A N 1
ATOM 1524 C CA . GLU A 1 199 ? -6.141 -1.486 -19.868 1.00 44.53 199 GLU A CA 1
ATOM 1525 C C . GLU A 1 199 ? -5.294 -2.232 -20.900 1.00 44.53 199 GLU A C 1
ATOM 1527 O O . GLU A 1 199 ? -4.104 -1.975 -21.081 1.00 44.53 199 GLU A O 1
ATOM 1532 N N . VAL A 1 200 ? -5.894 -3.255 -21.507 1.00 40.53 200 VAL A N 1
ATOM 1533 C CA . VAL A 1 200 ? -5.352 -3.903 -22.687 1.00 40.53 200 VAL A CA 1
ATOM 1534 C C . VAL A 1 200 ? -5.453 -2.835 -23.759 1.00 40.53 200 VAL A C 1
ATOM 1536 O O . VAL A 1 200 ? -6.527 -2.582 -24.300 1.00 40.53 200 VAL A O 1
ATOM 1539 N N . VAL A 1 201 ? -4.342 -2.149 -24.019 1.00 39.12 201 VAL A N 1
ATOM 1540 C CA . VAL A 1 201 ? -4.189 -1.424 -25.273 1.00 39.12 201 VAL A CA 1
ATOM 1541 C C . VAL A 1 201 ? -4.290 -2.499 -26.345 1.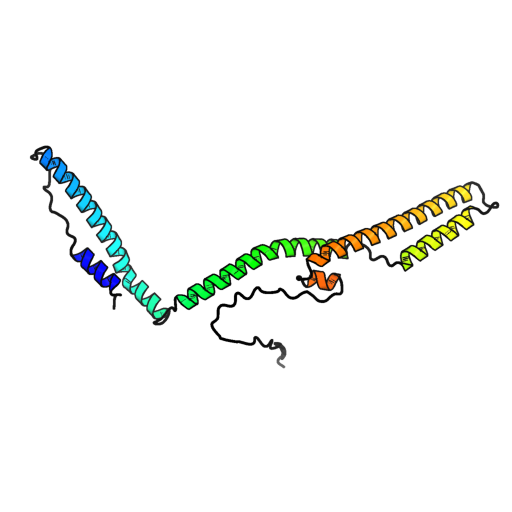00 39.12 201 VAL A C 1
ATOM 1543 O O . VAL A 1 201 ? -3.374 -3.301 -26.520 1.00 39.12 201 VAL A O 1
ATOM 1546 N N . ASP A 1 202 ? -5.461 -2.575 -26.970 1.00 38.56 202 ASP A N 1
ATOM 1547 C CA . ASP A 1 202 ? -5.774 -3.491 -28.055 1.00 38.56 202 ASP A CA 1
ATOM 1548 C C . ASP A 1 202 ? -4.907 -3.111 -29.258 1.00 38.56 202 ASP A C 1
ATOM 1550 O O . ASP A 1 202 ? -5.280 -2.306 -30.113 1.00 38.56 202 ASP A O 1
ATOM 1554 N N . VAL A 1 203 ? -3.677 -3.623 -29.289 1.00 45.53 203 VAL A N 1
ATOM 1555 C CA . VAL A 1 203 ? -2.846 -3.580 -30.484 1.00 45.53 203 VAL A CA 1
ATOM 1556 C C . VAL A 1 203 ? -3.172 -4.846 -31.250 1.00 45.53 203 VAL A C 1
ATOM 1558 O O . VAL A 1 203 ? -2.564 -5.894 -31.044 1.00 45.53 203 VAL A O 1
ATOM 1561 N N . ASN A 1 204 ? -4.193 -4.737 -32.100 1.00 37.62 204 ASN A N 1
ATOM 1562 C CA . ASN A 1 204 ? -4.540 -5.722 -33.116 1.00 37.62 204 ASN A CA 1
ATOM 1563 C C . ASN A 1 204 ? -3.278 -6.377 -33.700 1.00 37.62 204 ASN A C 1
ATOM 1565 O O . ASN A 1 204 ? -2.513 -5.751 -34.434 1.00 37.62 204 ASN A O 1
ATOM 1569 N N . GLY A 1 205 ? -3.088 -7.647 -33.350 1.00 32.97 205 GLY A N 1
ATOM 1570 C CA . GLY A 1 205 ? -1.912 -8.434 -33.705 1.00 32.97 205 GLY A CA 1
ATOM 1571 C C . GLY A 1 205 ? -1.899 -9.813 -33.047 1.00 32.97 205 GLY A C 1
ATOM 1572 O O . GLY A 1 205 ? -0.881 -10.236 -32.522 1.00 32.97 205 GLY A O 1
ATOM 1573 N N . THR A 1 206 ? -3.053 -10.481 -33.020 1.00 39.28 206 THR A N 1
ATOM 1574 C CA . THR A 1 206 ? -3.292 -11.912 -32.760 1.00 39.28 206 THR A CA 1
ATOM 1575 C C . THR A 1 206 ? -2.058 -12.799 -32.500 1.00 39.28 206 THR A C 1
ATOM 1577 O O . THR A 1 206 ? -1.502 -13.352 -33.441 1.00 39.28 206 THR A O 1
ATOM 1580 N N . VAL A 1 207 ? -1.753 -13.093 -31.229 1.00 34.00 207 VAL A N 1
ATOM 1581 C CA . VAL A 1 207 ? -1.376 -14.451 -30.781 1.00 34.00 207 VAL A CA 1
ATOM 1582 C C . VAL A 1 207 ? -1.943 -14.669 -29.377 1.00 34.00 207 VAL A C 1
ATOM 1584 O O . VAL A 1 207 ? -1.379 -14.245 -28.372 1.00 34.00 207 VAL A O 1
ATOM 1587 N N . GLY A 1 208 ? -3.083 -15.353 -29.295 1.00 40.22 208 GLY A N 1
ATOM 1588 C CA . GLY A 1 208 ? -3.612 -15.830 -28.024 1.00 40.22 208 GLY A CA 1
ATOM 1589 C C . GLY A 1 208 ? -2.746 -16.965 -27.481 1.00 40.22 208 GLY A C 1
ATOM 1590 O O . GLY A 1 208 ? -2.836 -18.091 -27.965 1.00 40.22 208 GLY A O 1
ATOM 1591 N N . MET A 1 209 ? -1.953 -16.704 -26.443 1.00 31.17 209 MET A N 1
ATOM 1592 C CA . MET A 1 209 ? -1.485 -17.760 -25.547 1.00 31.17 209 MET A CA 1
ATOM 1593 C C . MET A 1 209 ? -2.245 -17.679 -24.226 1.00 31.17 209 MET A C 1
ATOM 1595 O O . MET A 1 209 ? -1.957 -16.864 -23.353 1.00 31.17 209 MET A O 1
ATOM 1599 N N . MET A 1 210 ? -3.225 -18.575 -24.079 1.00 33.00 210 MET A N 1
ATOM 1600 C CA . MET A 1 210 ? -3.782 -18.96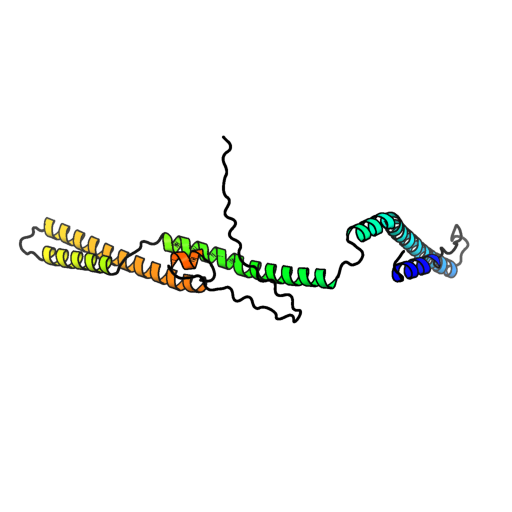0 -22.784 1.00 33.00 210 MET A CA 1
ATOM 1601 C C . MET A 1 210 ? -2.639 -19.417 -21.873 1.00 33.00 210 MET A C 1
ATOM 1603 O O . MET A 1 210 ? -2.155 -20.545 -21.992 1.00 33.00 210 MET A O 1
ATOM 1607 N N . VAL A 1 211 ? -2.257 -18.590 -20.902 1.00 39.00 211 VAL A N 1
ATOM 1608 C CA . VAL A 1 211 ? -1.485 -19.059 -19.749 1.00 39.00 211 VAL A CA 1
ATOM 1609 C C . VAL A 1 211 ? -2.439 -19.860 -18.860 1.00 39.00 211 VAL A C 1
ATOM 1611 O O . VAL A 1 211 ? -3.017 -19.360 -17.897 1.00 39.00 211 VAL A O 1
ATOM 1614 N N . LYS A 1 212 ? -2.649 -21.136 -19.206 1.00 37.00 212 LYS A N 1
ATOM 1615 C CA . LYS A 1 212 ? -3.190 -22.117 -18.261 1.00 37.00 212 LYS A CA 1
ATOM 1616 C C . LYS A 1 212 ? -2.154 -22.281 -17.154 1.00 37.00 212 LYS A C 1
ATOM 1618 O O . LYS A 1 212 ? -1.087 -22.844 -17.395 1.00 37.00 212 LYS A O 1
ATOM 1623 N N . ARG A 1 213 ? -2.483 -21.803 -15.948 1.00 40.16 213 ARG A N 1
ATOM 1624 C CA . ARG A 1 213 ? -1.803 -22.196 -14.706 1.00 40.16 213 ARG A CA 1
ATOM 1625 C C . ARG A 1 213 ? -1.673 -23.720 -14.702 1.00 40.16 213 ARG A C 1
ATOM 1627 O O . ARG A 1 213 ? -2.678 -24.423 -14.639 1.00 40.16 213 ARG A O 1
ATOM 1634 N N . ARG A 1 214 ? -0.449 -24.225 -14.831 1.00 35.50 214 ARG A N 1
ATOM 1635 C CA . ARG A 1 214 ? -0.118 -25.592 -14.439 1.00 35.50 214 ARG A CA 1
ATOM 1636 C C . ARG A 1 214 ? 0.404 -25.504 -13.019 1.00 35.50 214 ARG A C 1
ATOM 1638 O O . ARG A 1 214 ? 1.448 -24.900 -12.787 1.00 35.50 214 ARG A O 1
ATOM 1645 N N . ASP A 1 215 ? -0.355 -26.074 -12.096 1.00 37.81 215 ASP A N 1
ATOM 1646 C CA . ASP A 1 215 ? 0.094 -26.318 -10.736 1.00 37.81 215 ASP A CA 1
ATOM 1647 C C . ASP A 1 215 ? 1.330 -27.222 -10.794 1.00 37.81 215 ASP A C 1
ATOM 1649 O O . ASP A 1 215 ? 1.269 -28.369 -11.243 1.00 37.81 215 ASP A O 1
ATOM 1653 N N . ILE A 1 216 ? 2.477 -26.682 -10.388 1.00 36.94 216 ILE A N 1
ATOM 1654 C CA . ILE A 1 216 ? 3.688 -27.470 -10.181 1.00 36.94 216 ILE A CA 1
ATOM 1655 C C . ILE A 1 216 ? 3.527 -28.143 -8.818 1.00 36.94 216 ILE A C 1
ATOM 1657 O O . ILE A 1 216 ? 3.847 -27.572 -7.778 1.00 36.94 216 ILE A O 1
ATOM 1661 N N . VAL A 1 217 ? 2.994 -29.364 -8.826 1.00 35.28 217 VAL A N 1
ATOM 1662 C CA . VAL A 1 217 ? 3.084 -30.276 -7.685 1.00 35.28 217 VAL A CA 1
ATOM 1663 C C . VAL A 1 217 ? 4.515 -30.809 -7.648 1.00 35.28 217 VAL A C 1
ATOM 1665 O O . VAL A 1 217 ? 4.893 -31.665 -8.445 1.00 35.28 217 VAL A O 1
ATOM 1668 N N . VAL A 1 218 ? 5.328 -30.286 -6.732 1.00 37.94 218 VAL A N 1
ATOM 1669 C CA . VAL A 1 218 ? 6.648 -30.844 -6.427 1.00 37.94 218 VAL A CA 1
ATOM 1670 C C . VAL A 1 218 ? 6.437 -32.099 -5.576 1.00 37.94 218 VAL A C 1
ATOM 1672 O O . VAL A 1 218 ? 6.246 -32.011 -4.366 1.00 37.94 218 VAL A O 1
ATOM 1675 N N . GLN A 1 219 ? 6.438 -33.278 -6.202 1.00 34.84 219 GLN A N 1
ATOM 1676 C CA . GLN A 1 219 ? 6.590 -34.539 -5.477 1.00 34.84 219 GLN A CA 1
ATOM 1677 C C . GLN A 1 219 ? 8.062 -34.708 -5.085 1.00 34.84 219 GLN A C 1
ATOM 1679 O O . GLN A 1 219 ? 8.915 -35.006 -5.917 1.00 34.84 219 GLN A O 1
ATOM 1684 N N . SER A 1 220 ? 8.354 -34.514 -3.802 1.00 39.66 220 SER A N 1
ATOM 1685 C CA . SER A 1 220 ? 9.616 -34.905 -3.181 1.00 39.66 220 SER A CA 1
ATOM 1686 C C . SER A 1 220 ? 9.694 -36.433 -3.100 1.00 39.66 220 SER A C 1
ATOM 1688 O O . SER A 1 220 ? 8.958 -37.046 -2.324 1.00 39.66 220 SER A O 1
ATOM 1690 N N . GLN A 1 221 ? 10.579 -37.058 -3.874 1.00 38.09 221 GLN A N 1
ATOM 1691 C CA . GLN A 1 221 ? 11.005 -38.435 -3.623 1.00 38.09 221 GLN A CA 1
ATOM 1692 C C . GLN A 1 221 ? 12.277 -38.407 -2.770 1.00 38.09 221 GLN A C 1
ATOM 1694 O O . GLN A 1 221 ? 13.306 -37.884 -3.195 1.00 38.09 221 GLN A O 1
ATOM 1699 N N . CYS A 1 222 ? 12.192 -38.953 -1.556 1.00 33.00 222 CYS A N 1
ATOM 1700 C CA . CYS A 1 222 ? 13.360 -39.318 -0.758 1.00 33.00 222 CYS A CA 1
ATOM 1701 C C . CYS A 1 222 ? 13.958 -40.619 -1.317 1.00 33.00 222 CYS A C 1
ATOM 1703 O O . CYS A 1 222 ? 13.190 -41.554 -1.563 1.00 33.00 222 CYS A O 1
ATOM 1705 N N . PRO A 1 223 ? 15.284 -40.727 -1.487 1.00 49.66 223 PRO A N 1
ATOM 1706 C CA . PRO A 1 223 ? 15.911 -41.997 -1.818 1.00 49.66 223 PRO A CA 1
ATOM 1707 C C . PRO A 1 223 ? 16.041 -42.869 -0.558 1.00 49.66 223 PRO A C 1
ATOM 1709 O O . PRO A 1 223 ? 16.368 -42.362 0.518 1.00 49.66 223 PRO A O 1
ATOM 1712 N N . GLN A 1 224 ? 15.749 -44.163 -0.714 1.00 49.84 224 GLN A N 1
ATOM 1713 C CA . GLN A 1 224 ? 16.152 -45.227 0.213 1.00 49.84 224 GLN A CA 1
ATOM 1714 C C . GLN A 1 224 ? 17.599 -45.636 -0.051 1.00 49.84 224 GLN A C 1
ATOM 1716 O O . GLN A 1 224 ? 18.000 -45.610 -1.238 1.00 49.84 224 GLN A O 1
#

Sequence (224 aa):
MLSPEAEGLVSGINGVRLLPLPQDTLSLSLEHQAKYFQVEEYNGDVRSLYRLAGTVIACADSIQLSLRAVGDTVDMGVCEGVQRESQALLQTLARLAPQQREALELVREYEGTPTVTPSDIECAEYDVSVAEVAARNPRLSEQQKTQSARHVRALQKKVSDLKRSQATRQRLADKMRQFLVFPPVASALGVSPTPLEAEVVDVNGTVGMMVKRRDIVVQSQCPQ

Organism: NCBI:txid797122

pLDDT: mean 79.39, std 18.55, range [31.17, 97.06]

Secondary structure (DSSP, 8-state):
---HHHHHHHHHHHH--PPP--S-STT--HHHHHHHHHHHHHHHHHHHHHHHHHHHHHHHHHHHHHHHHH-S---HHHHHHHHHHHHHHHHHHHHHHHHHHHHHHHHHHHHHSPP--HHHHHHHHHHHHHHHHHHT-TT--HHHHHHHHHHHHHHHHHHHHHHHHHHHHHHHHHHHGGGTTSHHHHHHHTSPPPP-------------------------PPP-

Radius of gyration: 41.31 Å; chains: 1; bounding box: 87×83×105 Å